Protein AF-A0A960VZT8-F1 (afdb_monomer_lite)

Radius of gyration: 19.21 Å; chains: 1; bounding box: 50×45×52 Å

Sequence (206 aa):
MSNLFISFEGVDGSGKTTLANMVTESLGYKYMSSVPELLNPLLPEMSKTKSPLVTFNFFSLCNQLRSIEIKKLISENGIVIDRYIFSTYSYHRLVLGEDVDASIRLIKNIKHKYLMDKIVTVANITVDLSRIKAIKLNEYRDLGKINLLTIEYDSRTEYSKNPFTGKVEKKLISDQIVKEFPDYETAKMYRDELEFCWKTYSENEH

Structure (mmCIF, N/CA/C/O backbone):
data_AF-A0A960VZT8-F1
#
_entry.id   AF-A0A960VZT8-F1
#
loop_
_atom_site.group_PDB
_atom_site.id
_atom_site.type_symbol
_atom_site.label_atom_id
_atom_site.label_alt_id
_atom_site.label_comp_id
_atom_site.label_asym_id
_atom_site.label_entity_id
_atom_site.label_seq_id
_atom_site.pdbx_PDB_ins_code
_atom_site.Cartn_x
_atom_site.Cartn_y
_atom_site.Cartn_z
_atom_site.occupancy
_atom_site.B_iso_or_equiv
_atom_site.auth_seq_id
_atom_site.auth_comp_id
_atom_site.auth_asym_id
_atom_site.auth_atom_id
_atom_site.pdbx_PDB_model_num
ATOM 1 N N . MET A 1 1 ? -3.686 13.579 18.147 1.00 52.06 1 MET A N 1
ATOM 2 C CA . MET A 1 1 ? -3.831 12.419 17.239 1.00 52.06 1 MET A CA 1
ATOM 3 C C . MET A 1 1 ? -2.447 12.052 16.736 1.00 52.06 1 MET A C 1
ATOM 5 O O . MET A 1 1 ? -1.645 12.959 16.570 1.00 52.06 1 MET A O 1
ATOM 9 N N . SER A 1 2 ? -2.142 10.766 16.554 1.00 78.25 2 SER A N 1
ATOM 10 C CA . SER A 1 2 ? -0.896 10.349 15.902 1.00 78.25 2 SER A CA 1
ATOM 11 C C . SER A 1 2 ? -1.004 10.608 14.402 1.00 78.25 2 SER A C 1
ATOM 13 O O . SER A 1 2 ? -1.982 10.182 13.787 1.00 78.25 2 SER A O 1
ATOM 15 N N . ASN A 1 3 ? -0.017 11.278 13.820 1.00 89.06 3 ASN A N 1
ATOM 16 C CA . ASN A 1 3 ? 0.084 11.434 12.374 1.00 89.06 3 ASN A CA 1
ATOM 17 C C . ASN A 1 3 ? 0.339 10.070 11.724 1.00 89.06 3 ASN A C 1
ATOM 19 O O . ASN A 1 3 ? 1.181 9.304 12.195 1.00 89.06 3 ASN A O 1
ATOM 23 N N . LEU A 1 4 ? -0.416 9.756 10.671 1.00 89.69 4 LEU A N 1
ATOM 24 C CA . LEU A 1 4 ? -0.322 8.481 9.966 1.00 89.69 4 LEU A CA 1
ATOM 25 C C . LEU A 1 4 ? 0.383 8.651 8.628 1.00 89.69 4 LEU A C 1
ATOM 27 O O . LEU A 1 4 ? 0.240 9.675 7.960 1.00 89.69 4 LEU A O 1
ATOM 31 N N . PHE A 1 5 ? 1.116 7.611 8.242 1.00 90.69 5 PHE A N 1
ATOM 32 C CA . PHE A 1 5 ? 1.640 7.458 6.898 1.00 90.69 5 PHE A CA 1
ATOM 33 C C . PHE A 1 5 ? 0.753 6.479 6.124 1.00 90.69 5 PHE A C 1
ATOM 35 O O . PHE A 1 5 ? 0.555 5.336 6.552 1.00 90.69 5 PHE A O 1
ATOM 42 N N . ILE A 1 6 ? 0.179 6.967 5.025 1.00 90.62 6 ILE A N 1
ATOM 43 C CA . ILE A 1 6 ? -0.809 6.262 4.210 1.00 90.62 6 ILE A CA 1
ATOM 44 C C . ILE A 1 6 ? -0.311 6.217 2.768 1.00 90.62 6 ILE A C 1
ATOM 46 O O . ILE A 1 6 ? 0.016 7.259 2.194 1.00 90.62 6 ILE A O 1
ATOM 50 N N . SER A 1 7 ? -0.331 5.033 2.161 1.00 90.38 7 SER A N 1
ATOM 51 C CA . SER A 1 7 ? -0.101 4.883 0.728 1.00 90.38 7 SER A CA 1
ATOM 52 C C . SER A 1 7 ? -1.324 4.295 0.030 1.00 90.38 7 SER A C 1
ATOM 54 O O . SER A 1 7 ? -2.059 3.455 0.561 1.00 90.38 7 SER A O 1
ATOM 56 N N . PHE A 1 8 ? -1.553 4.753 -1.197 1.00 88.69 8 PHE A N 1
ATOM 57 C CA . PHE A 1 8 ? -2.542 4.161 -2.090 1.00 88.69 8 PHE A CA 1
ATOM 58 C C . PHE A 1 8 ? -1.822 3.367 -3.176 1.00 88.69 8 PHE A C 1
ATOM 60 O O . PHE A 1 8 ? -1.149 3.936 -4.034 1.00 88.69 8 PHE A O 1
ATOM 67 N N . GLU A 1 9 ? -1.975 2.044 -3.130 1.00 83.44 9 GLU A N 1
ATOM 68 C CA . GLU A 1 9 ? -1.335 1.091 -4.038 1.00 83.44 9 GLU A CA 1
ATOM 69 C C . GLU A 1 9 ? -2.371 0.462 -4.997 1.00 83.44 9 GLU A C 1
ATOM 71 O O . GLU A 1 9 ? -3.586 0.621 -4.840 1.00 83.44 9 GLU A O 1
ATOM 76 N N . GLY A 1 10 ? -1.905 -0.188 -6.069 1.00 75.94 10 GLY A N 1
ATOM 77 C CA . GLY A 1 10 ? -2.764 -0.859 -7.063 1.00 75.94 10 GLY A CA 1
ATOM 78 C C . GLY A 1 10 ? -2.602 -0.355 -8.501 1.00 75.94 10 GLY A C 1
ATOM 79 O O . GLY A 1 10 ? -1.847 0.569 -8.771 1.00 75.94 10 GLY A O 1
ATOM 80 N N . VAL A 1 11 ? -3.284 -0.964 -9.469 1.00 72.50 11 VAL A N 1
ATOM 81 C CA . VAL A 1 11 ? -3.079 -0.724 -10.919 1.00 72.50 11 VAL A CA 1
ATOM 82 C C . VAL A 1 11 ? -3.480 0.680 -11.390 1.00 72.50 11 VAL A C 1
ATOM 84 O O . VAL A 1 11 ? -4.220 1.386 -10.709 1.00 72.50 11 VAL A O 1
ATOM 87 N N . ASP A 1 12 ? -2.967 1.131 -12.535 1.00 78.25 12 ASP A N 1
ATOM 88 C CA . ASP A 1 12 ? -3.385 2.412 -13.127 1.00 78.25 12 ASP A CA 1
ATOM 89 C C . ASP A 1 12 ? -4.888 2.431 -13.439 1.00 78.25 12 ASP A C 1
ATOM 91 O O . ASP A 1 12 ? -5.504 1.396 -13.678 1.00 78.25 12 ASP A O 1
ATOM 95 N N . GLY A 1 13 ? -5.502 3.616 -13.374 1.00 76.69 13 GLY A N 1
ATOM 96 C CA . GLY A 1 13 ? -6.941 3.779 -13.612 1.00 76.69 13 GLY A CA 1
ATOM 97 C C . GLY A 1 13 ? -7.863 3.318 -12.473 1.00 76.69 13 GLY A C 1
ATOM 98 O O . GLY A 1 13 ? -9.072 3.478 -12.584 1.00 76.69 13 GLY A O 1
ATOM 99 N N . SER A 1 14 ? -7.337 2.815 -11.349 1.00 76.56 14 SER A N 1
ATOM 100 C CA . SER A 1 14 ? -8.160 2.341 -10.221 1.00 76.56 14 SER A CA 1
ATOM 101 C C . SER A 1 14 ? -8.696 3.437 -9.278 1.00 76.56 14 SER A C 1
ATOM 103 O O . SER A 1 14 ? -9.274 3.123 -8.243 1.00 76.56 14 SER A O 1
ATOM 105 N N . GLY A 1 15 ? -8.501 4.723 -9.598 1.00 80.88 15 GLY A N 1
ATOM 106 C CA . GLY A 1 15 ? -9.011 5.849 -8.795 1.00 80.88 15 GLY A CA 1
ATOM 107 C C . GLY A 1 15 ? -8.169 6.241 -7.569 1.00 80.88 15 GLY A C 1
ATOM 108 O O . GLY A 1 15 ? -8.611 7.059 -6.766 1.00 80.88 15 GLY A O 1
ATOM 109 N N . LYS A 1 16 ? -6.949 5.703 -7.422 1.00 86.19 16 LYS A N 1
ATOM 110 C CA . LYS A 1 16 ? -6.039 5.977 -6.284 1.00 86.19 16 LYS A CA 1
ATOM 111 C C . LYS A 1 16 ? -5.776 7.458 -6.062 1.00 86.19 16 LYS A C 1
ATOM 113 O O . LYS A 1 16 ? -5.943 7.927 -4.947 1.00 86.19 16 LYS A O 1
ATOM 118 N N . THR A 1 17 ? -5.435 8.193 -7.118 1.00 88.06 17 THR A N 1
ATOM 119 C CA . THR A 1 17 ? -5.151 9.630 -7.031 1.00 88.06 17 THR A CA 1
ATOM 120 C C . THR A 1 17 ? -6.352 10.403 -6.489 1.00 88.06 17 THR A C 1
ATOM 122 O O . THR A 1 17 ? -6.202 11.287 -5.651 1.00 88.06 17 THR A O 1
ATOM 125 N N . THR A 1 18 ? -7.567 10.029 -6.904 1.00 89.25 18 THR A N 1
ATOM 126 C CA . THR A 1 18 ? -8.807 10.620 -6.387 1.00 89.25 18 THR A CA 1
ATOM 127 C C . THR A 1 18 ? -8.962 10.349 -4.892 1.00 89.25 18 THR A C 1
ATOM 129 O O . THR A 1 18 ? -9.172 11.287 -4.128 1.00 89.25 18 THR A O 1
ATOM 132 N N . LEU A 1 19 ? -8.800 9.096 -4.458 1.00 87.88 19 LEU A N 1
ATOM 133 C CA . LEU A 1 19 ? -8.880 8.734 -3.038 1.00 87.88 19 LEU A CA 1
ATOM 134 C C . LEU A 1 19 ? -7.789 9.412 -2.201 1.00 87.88 19 LEU A C 1
ATOM 136 O O . LEU A 1 19 ? -8.078 9.919 -1.119 1.00 87.88 19 LEU A O 1
ATOM 140 N N . ALA A 1 20 ? -6.559 9.472 -2.709 1.00 90.12 20 ALA A N 1
ATOM 141 C CA . ALA A 1 20 ? -5.437 10.120 -2.046 1.00 90.12 20 ALA A CA 1
ATOM 142 C C . ALA A 1 20 ? -5.710 11.608 -1.803 1.00 90.12 20 ALA A C 1
ATOM 144 O O . ALA A 1 20 ? -5.507 12.091 -0.689 1.00 90.12 20 ALA A O 1
ATOM 145 N N . ASN A 1 21 ? -6.241 12.317 -2.803 1.00 92.06 21 ASN A N 1
ATOM 146 C CA . ASN A 1 21 ? -6.628 13.721 -2.660 1.00 92.06 21 ASN A CA 1
ATOM 147 C C . ASN A 1 21 ? -7.761 13.895 -1.642 1.00 92.06 21 ASN A C 1
ATOM 149 O O . ASN A 1 21 ? -7.638 14.709 -0.730 1.00 92.06 21 ASN A O 1
ATOM 153 N N . MET A 1 22 ? -8.813 13.074 -1.722 1.00 91.94 22 MET A N 1
ATOM 154 C CA . MET A 1 22 ? -9.936 13.134 -0.778 1.00 91.94 22 MET A CA 1
ATOM 155 C C . MET A 1 22 ? -9.493 12.901 0.673 1.00 91.94 22 MET A C 1
ATOM 157 O O . MET A 1 22 ? -9.938 13.603 1.579 1.00 91.94 22 MET A O 1
ATOM 161 N N . VAL A 1 23 ? -8.606 11.929 0.909 1.00 90.94 23 VAL A N 1
ATOM 162 C CA . VAL A 1 23 ? -8.074 11.648 2.251 1.00 90.94 23 VAL A CA 1
ATOM 163 C C . VAL A 1 23 ? -7.164 12.772 2.734 1.00 90.94 23 VAL A C 1
ATOM 165 O O . VAL A 1 23 ? -7.249 13.163 3.897 1.00 90.94 23 VAL A O 1
ATOM 168 N N . THR A 1 24 ? -6.340 13.329 1.846 1.00 94.38 24 THR A N 1
ATOM 169 C CA . THR A 1 24 ? -5.483 14.483 2.147 1.00 94.38 24 THR A CA 1
ATOM 170 C C . THR A 1 24 ? -6.323 15.671 2.619 1.00 94.38 24 THR A C 1
ATOM 172 O O . THR A 1 24 ? -6.066 16.215 3.691 1.00 94.38 24 THR A O 1
ATOM 175 N N . GLU A 1 25 ? -7.368 16.025 1.868 1.00 94.44 25 GLU A N 1
ATOM 176 C CA . GLU A 1 25 ? -8.278 17.129 2.194 1.00 94.44 25 GLU A CA 1
ATOM 177 C C . GLU A 1 25 ? -9.067 16.862 3.480 1.00 94.44 25 GLU A C 1
ATOM 179 O O . GLU A 1 25 ? -9.120 17.715 4.365 1.00 94.44 25 GLU A O 1
ATOM 184 N N . SER A 1 26 ? -9.640 15.663 3.618 1.00 93.94 26 SER A N 1
ATOM 185 C CA . SER A 1 26 ? -10.476 15.311 4.769 1.00 93.94 26 SER A CA 1
ATOM 186 C C . SER A 1 26 ? -9.703 15.255 6.086 1.00 93.94 26 SER A C 1
ATOM 188 O O . SER A 1 26 ? -10.299 15.497 7.136 1.00 93.94 26 SER A O 1
ATOM 190 N N . LEU A 1 27 ? -8.422 14.876 6.057 1.00 93.12 27 LEU A N 1
ATOM 191 C CA . LEU A 1 27 ? -7.591 14.732 7.257 1.00 93.12 27 LEU A CA 1
ATOM 192 C C . LEU A 1 27 ? -6.641 15.918 7.481 1.00 93.12 27 LEU A C 1
ATOM 194 O O . LEU A 1 27 ? -5.967 15.959 8.509 1.00 93.12 27 LEU A O 1
ATOM 198 N N . GLY A 1 28 ? -6.567 16.870 6.544 1.00 94.38 28 GLY A N 1
ATOM 199 C CA . GLY A 1 28 ? -5.586 17.963 6.576 1.00 94.38 28 GLY A CA 1
ATOM 200 C C . GLY A 1 28 ? -4.136 17.483 6.426 1.00 94.38 28 GLY A C 1
ATOM 201 O O . GLY A 1 28 ? -3.205 18.146 6.891 1.00 94.38 28 GLY A O 1
ATOM 202 N N . TYR A 1 29 ? -3.947 16.310 5.821 1.00 95.94 29 TYR A N 1
ATOM 203 C CA . TYR A 1 29 ? -2.639 15.684 5.637 1.00 95.94 29 TYR A CA 1
ATOM 204 C C . TYR A 1 29 ? -1.882 16.315 4.468 1.00 95.94 29 TYR A C 1
ATOM 206 O O . TYR A 1 29 ? -2.435 17.082 3.682 1.00 95.94 29 TYR A O 1
ATOM 214 N N . LYS A 1 30 ? -0.587 16.013 4.351 1.00 95.06 30 LYS A N 1
ATOM 215 C CA . LYS A 1 30 ? 0.233 16.447 3.218 1.00 95.06 30 LYS A CA 1
ATOM 216 C C . LYS A 1 30 ? 0.275 15.355 2.153 1.00 95.06 30 LYS A C 1
ATOM 218 O O . LYS A 1 30 ? 0.726 14.242 2.419 1.00 95.06 30 LYS A O 1
ATOM 223 N N . TYR A 1 31 ? -0.127 15.706 0.935 1.00 94.81 31 TYR A N 1
ATOM 224 C CA . TYR A 1 31 ? 0.070 14.859 -0.237 1.00 94.81 31 TYR A CA 1
ATOM 225 C C . TYR A 1 31 ? 1.521 14.934 -0.729 1.00 94.81 31 TYR A C 1
ATOM 227 O O . TYR A 1 31 ? 2.119 16.014 -0.787 1.00 94.81 31 TYR A O 1
ATOM 235 N N . MET A 1 32 ? 2.085 13.793 -1.114 1.00 92.81 32 MET A N 1
ATOM 236 C CA . MET A 1 32 ? 3.416 13.681 -1.704 1.00 92.81 32 MET A CA 1
ATOM 237 C C . MET A 1 32 ? 3.372 12.835 -2.982 1.00 92.81 32 MET A C 1
ATOM 239 O O . MET A 1 32 ? 2.635 11.860 -3.079 1.00 92.81 32 MET A O 1
ATOM 243 N N . SER A 1 33 ? 4.191 13.203 -3.971 1.00 91.94 33 SER A N 1
ATOM 244 C CA . SER A 1 33 ? 4.420 12.379 -5.168 1.00 91.94 33 SER A CA 1
ATOM 245 C C . SER A 1 33 ? 5.380 11.231 -4.852 1.00 91.94 33 SER A C 1
ATOM 247 O O . SER A 1 33 ? 6.331 11.421 -4.096 1.00 91.94 33 SER A O 1
ATOM 249 N N . SER A 1 34 ? 5.213 10.072 -5.484 1.00 90.31 34 SER A N 1
ATOM 250 C CA . SER A 1 34 ? 6.162 8.951 -5.387 1.00 90.31 34 SER A CA 1
ATOM 251 C C . SER A 1 34 ? 7.561 9.296 -5.911 1.00 90.31 34 SER A C 1
ATOM 253 O O . SER A 1 34 ? 8.562 8.826 -5.371 1.00 90.31 34 SER A O 1
ATOM 255 N N . VAL A 1 35 ? 7.654 10.189 -6.902 1.00 93.38 35 VAL A N 1
ATOM 256 C CA . VAL A 1 35 ? 8.923 10.671 -7.465 1.00 93.38 35 VAL A CA 1
ATOM 257 C C . VAL A 1 35 ? 9.314 11.992 -6.786 1.00 93.38 35 VAL A C 1
ATOM 259 O O . VAL A 1 35 ? 8.526 12.945 -6.804 1.00 93.38 35 VAL A O 1
ATOM 262 N N . PRO A 1 36 ? 10.495 12.084 -6.140 1.00 93.00 36 PRO A N 1
ATOM 263 C CA . PRO A 1 36 ? 11.049 13.345 -5.650 1.00 93.00 36 PRO A CA 1
ATOM 264 C C . PRO A 1 36 ? 11.191 14.376 -6.767 1.00 93.00 36 PRO A C 1
ATOM 266 O O . PRO A 1 36 ? 11.595 14.036 -7.875 1.00 93.00 36 PRO A O 1
ATOM 269 N N . GLU A 1 37 ? 10.935 15.648 -6.462 1.00 92.44 37 GLU A N 1
ATOM 270 C CA . GLU A 1 37 ? 10.963 16.724 -7.463 1.00 92.44 37 GLU A CA 1
ATOM 271 C C . GLU A 1 37 ? 12.308 16.810 -8.199 1.00 92.44 37 GLU A C 1
ATOM 273 O O . GLU A 1 37 ? 12.342 16.932 -9.422 1.00 92.44 37 GLU A O 1
ATOM 278 N N . LEU A 1 38 ? 13.410 16.606 -7.468 1.00 92.44 38 LEU A N 1
ATOM 279 C CA . LEU A 1 38 ? 14.773 16.542 -8.006 1.00 92.44 38 LEU A CA 1
ATOM 280 C C . LEU A 1 38 ? 14.955 15.471 -9.099 1.00 92.44 38 LEU A C 1
ATOM 282 O O . LEU A 1 38 ? 15.819 15.612 -9.960 1.00 92.44 38 LEU A O 1
ATOM 286 N N . LEU A 1 39 ? 14.166 14.394 -9.062 1.00 94.69 39 LEU A N 1
ATOM 287 C CA . LEU A 1 39 ? 14.275 13.261 -9.983 1.00 94.69 39 LEU A CA 1
ATOM 288 C C . LEU A 1 39 ? 13.248 13.301 -11.122 1.00 94.69 39 LEU A C 1
ATOM 290 O O . LEU A 1 39 ? 13.369 12.511 -12.059 1.00 94.69 39 LEU A O 1
ATOM 294 N N . ASN A 1 40 ? 12.283 14.229 -11.101 1.00 93.06 40 ASN A N 1
ATOM 295 C CA . ASN A 1 40 ? 11.289 14.379 -12.170 1.00 93.06 40 ASN A CA 1
ATOM 296 C C . ASN A 1 40 ? 11.908 14.506 -13.576 1.00 93.06 40 ASN A C 1
ATOM 298 O O . ASN A 1 40 ? 11.407 13.845 -14.487 1.00 93.06 40 ASN A O 1
ATOM 302 N N . PRO A 1 41 ? 13.008 15.262 -13.788 1.00 94.88 41 PRO A N 1
ATOM 303 C CA . PRO A 1 41 ? 13.627 15.363 -15.112 1.00 94.88 41 PRO A CA 1
ATOM 304 C C . PRO A 1 41 ? 14.170 14.034 -15.659 1.00 94.88 41 PRO A C 1
ATOM 306 O O . PRO A 1 41 ? 14.322 13.893 -16.868 1.00 94.88 41 PRO A O 1
ATOM 309 N N . LEU A 1 42 ? 14.458 13.054 -14.794 1.00 94.00 42 LEU A N 1
ATOM 310 C CA . LEU A 1 42 ? 14.997 11.750 -15.195 1.00 94.00 42 LEU A CA 1
ATOM 311 C C . LEU A 1 42 ? 13.904 10.744 -15.571 1.00 94.00 42 LEU A C 1
ATOM 313 O O . LEU A 1 42 ? 14.182 9.790 -16.296 1.00 94.00 42 LEU A O 1
ATOM 317 N N . LEU A 1 43 ? 12.665 10.947 -15.115 1.00 90.12 43 LEU A N 1
ATOM 318 C CA . LEU A 1 43 ? 11.557 10.015 -15.337 1.00 90.12 43 LEU A CA 1
ATOM 319 C C . LEU A 1 43 ? 11.313 9.690 -16.833 1.00 90.12 43 LEU A C 1
ATOM 321 O O . LEU A 1 43 ? 11.150 8.505 -17.157 1.00 90.12 43 LEU A O 1
ATOM 325 N N . PRO A 1 44 ? 11.347 10.663 -17.772 1.00 91.19 44 PRO A N 1
ATOM 326 C CA . PRO A 1 44 ? 11.211 10.369 -19.199 1.00 91.19 44 PRO A CA 1
ATOM 327 C C . PRO A 1 44 ? 12.363 9.516 -19.742 1.00 91.19 44 PRO A C 1
ATOM 329 O O . PRO A 1 44 ? 12.134 8.615 -20.546 1.00 91.19 44 PRO A O 1
ATOM 332 N N . GLU A 1 45 ? 13.593 9.757 -19.283 1.00 92.25 45 GLU A N 1
ATOM 333 C CA . GLU A 1 45 ? 14.772 9.004 -19.723 1.00 92.25 45 GLU A CA 1
ATOM 334 C C . GLU A 1 45 ? 14.727 7.558 -19.232 1.00 92.25 45 GLU A C 1
ATOM 336 O O . GLU A 1 45 ? 14.972 6.633 -20.006 1.00 92.25 45 GLU A O 1
ATOM 341 N N . MET A 1 46 ? 14.314 7.341 -17.979 1.00 89.38 46 MET A N 1
ATOM 342 C CA . MET A 1 46 ? 14.126 5.991 -17.439 1.00 89.38 46 MET A CA 1
ATOM 343 C C . MET A 1 46 ? 13.068 5.218 -18.231 1.00 89.38 46 MET A C 1
ATOM 345 O O . MET A 1 46 ? 13.274 4.049 -18.558 1.00 89.38 46 MET A O 1
ATOM 349 N N . SER A 1 47 ? 11.978 5.889 -18.614 1.00 81.88 47 SER A N 1
ATOM 350 C CA . SER A 1 47 ? 10.893 5.295 -19.408 1.00 81.88 47 SER A CA 1
ATOM 351 C C . SER A 1 47 ? 11.346 4.883 -20.816 1.00 81.88 47 SER A C 1
ATOM 353 O O . SER A 1 47 ? 10.914 3.850 -21.329 1.00 81.88 47 SER A O 1
ATOM 355 N N . LYS A 1 48 ? 12.261 5.640 -21.440 1.00 91.06 48 LYS A N 1
ATOM 356 C CA . LYS A 1 48 ? 12.818 5.318 -22.769 1.00 91.06 48 LYS A CA 1
ATOM 357 C C . LYS A 1 48 ? 13.670 4.053 -22.776 1.00 91.06 48 LYS A C 1
ATOM 359 O O . LYS A 1 48 ? 13.745 3.395 -23.811 1.00 91.06 48 LYS A O 1
ATOM 364 N N . THR A 1 49 ? 14.298 3.701 -21.652 1.00 85.94 49 THR A N 1
ATOM 365 C CA . THR A 1 49 ? 15.189 2.531 -21.589 1.00 85.94 49 THR A CA 1
ATOM 366 C C . THR A 1 49 ? 14.467 1.213 -21.855 1.00 85.94 49 THR A C 1
ATOM 368 O O . THR A 1 49 ? 15.109 0.255 -22.281 1.00 85.94 49 THR A O 1
ATOM 371 N N . LYS A 1 50 ? 13.151 1.149 -21.582 1.00 82.19 50 LYS A N 1
ATOM 372 C CA . LYS A 1 50 ? 12.328 -0.075 -21.610 1.00 82.19 50 LYS A CA 1
ATOM 373 C C . LYS A 1 50 ? 12.931 -1.244 -20.815 1.00 82.19 50 LYS A C 1
ATOM 375 O O . LYS A 1 50 ? 12.539 -2.388 -21.018 1.00 82.19 50 LYS A O 1
ATOM 380 N N . SER A 1 51 ? 13.884 -0.964 -19.924 1.00 82.00 51 SER A N 1
ATOM 381 C CA . SER A 1 51 ? 14.582 -1.965 -19.131 1.00 82.00 51 SER A CA 1
ATOM 382 C C . SER A 1 51 ? 13.907 -2.078 -17.768 1.00 82.00 51 SER A C 1
ATOM 384 O O . SER A 1 51 ? 13.972 -1.128 -16.981 1.00 82.00 51 SER A O 1
ATOM 386 N N . PRO A 1 52 ? 13.304 -3.233 -17.441 1.00 78.62 52 PRO A N 1
ATOM 387 C CA . PRO A 1 52 ? 12.623 -3.418 -16.163 1.00 78.62 52 PRO A CA 1
ATOM 388 C C . PRO A 1 52 ? 13.545 -3.200 -14.961 1.00 78.62 52 PRO A C 1
ATOM 390 O O . PRO A 1 52 ? 13.136 -2.627 -13.954 1.00 78.62 52 PRO A O 1
ATOM 393 N N . LEU A 1 53 ? 14.816 -3.595 -15.089 1.00 77.75 53 LEU A N 1
ATOM 394 C CA . LEU A 1 53 ? 15.824 -3.419 -14.047 1.00 77.75 53 LEU A CA 1
ATOM 395 C C . LEU A 1 53 ? 16.171 -1.939 -13.824 1.00 77.75 53 LEU A C 1
ATOM 397 O O . LEU A 1 53 ? 16.346 -1.510 -12.684 1.00 77.75 53 LEU A O 1
ATOM 401 N N . VAL A 1 54 ? 16.253 -1.143 -14.895 1.00 83.06 54 VAL A N 1
ATOM 402 C CA . VAL A 1 54 ? 16.503 0.305 -14.784 1.00 83.06 54 VAL A CA 1
ATOM 403 C C . VAL A 1 54 ? 15.324 0.990 -14.100 1.00 83.06 54 VAL A C 1
ATOM 405 O O . VAL A 1 54 ? 15.520 1.729 -13.136 1.00 83.06 54 VAL A O 1
ATOM 408 N N . THR A 1 55 ? 14.101 0.693 -14.543 1.00 83.44 55 THR A N 1
ATOM 409 C CA . THR A 1 55 ? 12.871 1.222 -13.942 1.00 83.44 55 THR A CA 1
ATOM 410 C C . THR A 1 55 ? 12.766 0.852 -12.461 1.00 83.44 55 THR A C 1
ATOM 412 O O . THR A 1 55 ? 12.482 1.714 -11.629 1.00 83.44 55 THR A O 1
ATOM 415 N N . PHE A 1 56 ? 13.073 -0.398 -12.106 1.00 81.38 56 PHE A N 1
ATOM 416 C CA . PHE A 1 56 ? 13.089 -0.855 -10.719 1.00 81.38 56 PHE A CA 1
ATOM 417 C C . PHE A 1 56 ? 14.092 -0.091 -9.849 1.00 81.38 56 PHE A C 1
ATOM 419 O O . PHE A 1 56 ? 13.737 0.382 -8.767 1.00 81.38 56 PHE A O 1
ATOM 426 N N . ASN A 1 57 ? 15.336 0.047 -10.312 1.00 82.75 57 ASN A N 1
ATOM 427 C CA . ASN A 1 57 ? 16.372 0.752 -9.560 1.00 82.75 57 ASN A CA 1
ATOM 428 C C . ASN A 1 57 ? 16.019 2.233 -9.366 1.00 82.75 57 ASN A C 1
ATOM 430 O O . ASN A 1 57 ? 16.221 2.779 -8.280 1.00 82.75 57 ASN A O 1
ATOM 434 N N . PHE A 1 58 ? 15.435 2.867 -10.385 1.00 88.62 58 PHE A N 1
ATOM 435 C CA . PHE A 1 58 ? 14.984 4.252 -10.303 1.00 88.62 58 PHE A CA 1
ATOM 436 C C . PHE A 1 58 ? 13.884 4.448 -9.252 1.00 88.62 58 PHE A C 1
ATOM 438 O O . PHE A 1 58 ? 14.018 5.301 -8.371 1.00 88.62 58 PHE A O 1
ATOM 445 N N . PHE A 1 59 ? 12.818 3.644 -9.292 1.00 88.88 59 PHE A N 1
ATOM 446 C CA . PHE A 1 59 ? 11.738 3.760 -8.307 1.00 88.88 59 PHE A CA 1
ATOM 447 C C . PHE A 1 59 ? 12.183 3.345 -6.901 1.00 88.88 59 PHE A C 1
ATOM 449 O O . PHE A 1 59 ? 11.778 3.967 -5.921 1.00 88.88 59 PHE A O 1
ATOM 456 N N . SER A 1 60 ? 13.103 2.384 -6.785 1.00 84.38 60 SER A N 1
ATOM 457 C CA . SER A 1 60 ? 13.731 2.042 -5.505 1.00 84.38 60 SER A CA 1
ATOM 458 C C . SER A 1 60 ? 14.473 3.236 -4.899 1.00 84.38 60 SER A C 1
ATOM 460 O O . SER A 1 60 ? 14.308 3.525 -3.715 1.00 84.38 60 SER A O 1
ATOM 462 N N . LEU A 1 61 ? 15.247 3.978 -5.698 1.00 87.44 61 LEU A N 1
ATOM 463 C CA . LEU A 1 61 ? 15.899 5.208 -5.241 1.00 87.44 61 LEU A CA 1
ATOM 464 C C . LEU A 1 61 ? 14.873 6.266 -4.809 1.00 87.44 61 LEU A C 1
ATOM 466 O O . LEU A 1 61 ? 15.027 6.864 -3.742 1.00 87.44 61 LEU A O 1
ATOM 470 N N . CYS A 1 62 ? 13.815 6.469 -5.600 1.00 92.06 62 CYS A N 1
ATOM 471 C CA . CYS A 1 62 ? 12.738 7.407 -5.272 1.00 92.06 62 CYS A CA 1
ATOM 472 C C . CYS A 1 62 ? 12.122 7.092 -3.904 1.00 92.06 62 CYS A C 1
ATOM 474 O O . CYS A 1 62 ? 12.051 7.972 -3.045 1.00 92.06 62 CYS A O 1
ATOM 476 N N . ASN A 1 63 ? 11.779 5.825 -3.662 1.00 90.06 63 ASN A N 1
ATOM 477 C CA . ASN A 1 63 ? 11.213 5.383 -2.391 1.00 90.06 63 ASN A CA 1
ATOM 478 C C . ASN A 1 63 ? 12.181 5.604 -1.216 1.00 90.06 63 ASN A C 1
ATOM 480 O O . ASN A 1 63 ? 11.737 5.941 -0.121 1.00 90.06 63 ASN A O 1
ATOM 484 N N . GLN A 1 64 ? 13.500 5.447 -1.408 1.00 87.12 64 GLN A N 1
ATOM 485 C CA . GLN A 1 64 ? 14.474 5.667 -0.325 1.00 87.12 64 GLN A CA 1
ATOM 486 C C . GLN A 1 64 ? 14.527 7.136 0.074 1.00 87.12 64 GLN A C 1
ATOM 488 O O . GLN A 1 64 ? 14.508 7.463 1.261 1.00 87.12 64 GLN A O 1
ATOM 493 N N . LEU A 1 65 ? 14.566 8.025 -0.918 1.00 91.06 65 LEU A N 1
ATOM 494 C CA . LEU A 1 65 ? 14.557 9.464 -0.682 1.00 91.06 65 LEU A CA 1
ATOM 495 C C . LEU A 1 65 ? 13.242 9.901 -0.031 1.00 91.06 65 LEU A C 1
ATOM 497 O O . LEU A 1 65 ? 13.272 10.640 0.954 1.00 91.06 65 LEU A O 1
ATOM 501 N N . ARG A 1 66 ? 12.104 9.382 -0.512 1.00 92.81 66 ARG A N 1
ATOM 502 C CA . ARG A 1 66 ? 10.792 9.646 0.089 1.00 92.81 66 ARG A CA 1
ATOM 503 C C . ARG A 1 66 ? 10.705 9.138 1.517 1.00 92.81 66 ARG A C 1
ATOM 505 O O . ARG A 1 66 ? 10.295 9.900 2.377 1.00 92.81 66 ARG A O 1
ATOM 512 N N . SER A 1 67 ? 11.181 7.933 1.814 1.00 90.62 67 SER A N 1
ATOM 513 C CA . SER A 1 67 ? 11.249 7.428 3.189 1.00 90.62 67 SER A CA 1
ATOM 514 C C . SER A 1 67 ? 11.975 8.392 4.133 1.00 90.62 67 SER A C 1
ATOM 516 O O . SER A 1 67 ? 11.476 8.707 5.213 1.00 90.62 67 SER A O 1
ATOM 518 N N . ILE A 1 68 ? 13.153 8.877 3.725 1.00 89.44 68 ILE A N 1
ATOM 519 C CA . ILE A 1 68 ? 13.954 9.809 4.529 1.00 89.44 68 ILE A CA 1
ATOM 520 C C . ILE A 1 68 ? 13.190 11.117 4.755 1.00 89.44 68 ILE A C 1
ATOM 522 O O . ILE A 1 68 ? 13.219 11.664 5.855 1.00 89.44 68 ILE A O 1
ATOM 526 N N . GLU A 1 69 ? 12.516 11.623 3.726 1.00 92.38 69 GLU A N 1
ATOM 527 C CA . GLU A 1 69 ? 11.707 12.838 3.807 1.00 92.38 69 GLU A CA 1
ATOM 528 C C . G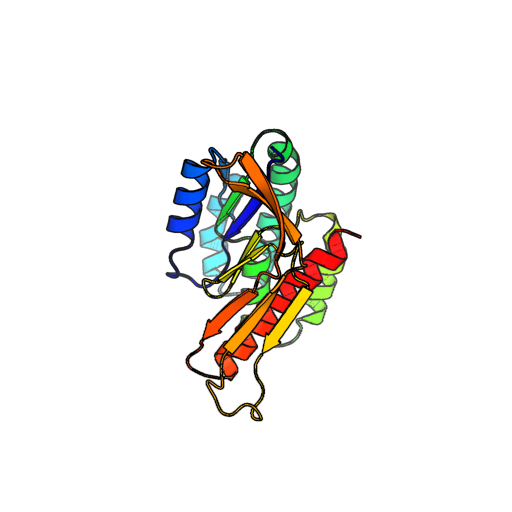LU A 1 69 ? 10.487 12.652 4.720 1.00 92.38 69 GLU A C 1
ATOM 530 O O . GLU A 1 69 ? 10.263 13.452 5.626 1.00 92.38 69 GLU A O 1
ATOM 535 N N . ILE A 1 70 ? 9.750 11.555 4.552 1.00 92.19 70 ILE A N 1
ATOM 536 C CA . ILE A 1 70 ? 8.551 11.235 5.330 1.00 92.19 70 ILE A CA 1
ATOM 537 C C . ILE A 1 70 ? 8.906 11.065 6.806 1.00 92.19 70 ILE A C 1
ATOM 539 O O . ILE A 1 70 ? 8.239 11.650 7.651 1.00 92.19 70 ILE A O 1
ATOM 543 N N . LYS A 1 71 ? 9.994 10.356 7.138 1.00 90.62 71 LYS A N 1
ATOM 544 C CA . LYS A 1 71 ? 10.459 10.198 8.530 1.00 90.62 71 LYS A CA 1
ATOM 545 C C . LYS A 1 71 ? 10.695 11.537 9.238 1.00 90.62 71 LYS A C 1
ATOM 547 O O . LYS A 1 71 ? 10.520 11.607 10.449 1.00 90.62 71 LYS A O 1
ATOM 552 N N . LYS A 1 72 ? 11.083 12.584 8.504 1.00 91.25 72 LYS A N 1
ATOM 553 C CA . LYS A 1 72 ? 11.275 13.935 9.057 1.00 91.25 72 LYS A CA 1
ATOM 554 C C . LYS A 1 72 ? 9.961 14.696 9.210 1.00 91.25 72 LYS A C 1
ATOM 556 O O . LYS A 1 72 ? 9.809 15.441 10.166 1.00 91.25 72 LYS A O 1
ATOM 561 N N . LEU A 1 73 ? 9.038 14.527 8.266 1.00 92.62 73 LEU A N 1
ATOM 562 C CA . LEU A 1 73 ? 7.798 15.305 8.203 1.00 92.62 73 LEU A CA 1
ATOM 563 C C . LEU A 1 73 ? 6.651 14.695 9.016 1.00 92.62 73 LEU A C 1
ATOM 565 O O . LEU A 1 73 ? 5.755 15.418 9.444 1.00 92.62 73 LEU A O 1
ATOM 569 N N . ILE A 1 74 ? 6.665 13.379 9.238 1.00 92.19 74 ILE A N 1
ATOM 570 C CA . ILE A 1 74 ? 5.529 12.659 9.822 1.00 92.19 74 ILE A CA 1
ATOM 571 C C . ILE A 1 74 ? 5.232 13.091 11.261 1.00 92.19 74 ILE A C 1
ATOM 573 O O . ILE A 1 74 ? 4.087 13.046 11.696 1.00 92.19 74 ILE A O 1
ATOM 577 N N . SER A 1 75 ? 6.226 13.575 12.011 1.00 90.81 75 SER A N 1
ATOM 578 C CA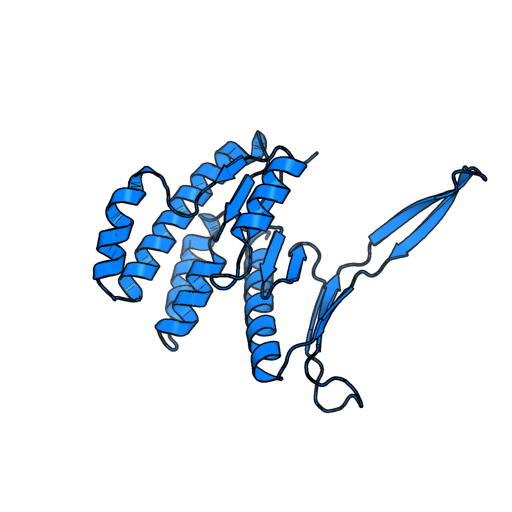 . SER A 1 75 ? 6.002 14.141 13.348 1.00 90.81 75 SER A CA 1
ATOM 579 C C . SER A 1 75 ? 5.187 15.435 13.329 1.00 90.81 75 SER A C 1
ATOM 581 O O . SER A 1 75 ? 4.574 15.775 14.336 1.00 90.81 75 SER A O 1
ATOM 583 N N . GLU A 1 76 ? 5.160 16.143 12.199 1.00 93.44 76 GLU A N 1
ATOM 584 C CA . GLU A 1 76 ? 4.500 17.442 12.043 1.00 93.44 76 GLU A CA 1
ATOM 585 C C . GLU A 1 76 ? 3.133 17.304 11.371 1.00 93.44 76 GLU A C 1
ATOM 587 O O . GLU A 1 76 ? 2.155 17.877 11.847 1.00 93.44 76 GLU A O 1
ATOM 592 N N . ASN A 1 77 ? 3.035 16.502 10.306 1.00 93.38 77 ASN A N 1
ATOM 593 C CA . ASN A 1 77 ? 1.778 16.253 9.605 1.00 93.38 77 ASN A CA 1
ATOM 594 C C . ASN A 1 77 ? 1.687 14.801 9.112 1.00 93.38 77 ASN A C 1
ATOM 596 O O . ASN A 1 77 ? 2.692 14.204 8.731 1.00 93.38 77 ASN A O 1
ATOM 600 N N . GLY A 1 78 ? 0.476 14.241 9.092 1.00 94.12 78 GLY A N 1
ATOM 601 C CA . GLY A 1 78 ? 0.208 12.985 8.402 1.00 94.12 78 GLY A CA 1
ATOM 602 C C . GLY A 1 78 ? 0.530 13.103 6.915 1.00 94.12 78 GLY A C 1
ATOM 603 O O . GLY A 1 78 ? 0.391 14.172 6.315 1.00 94.12 78 GLY A O 1
ATOM 604 N N . ILE A 1 79 ? 0.988 12.004 6.324 1.00 95.44 79 ILE A N 1
ATOM 605 C CA . ILE A 1 79 ? 1.455 11.971 4.939 1.00 95.44 79 ILE A CA 1
ATOM 606 C C . ILE A 1 79 ? 0.624 10.976 4.139 1.00 95.44 79 ILE A C 1
ATOM 608 O O . ILE A 1 79 ? 0.421 9.838 4.566 1.00 95.44 79 ILE A O 1
ATOM 612 N N . VAL A 1 80 ? 0.200 11.406 2.952 1.00 94.56 80 VAL A N 1
ATOM 613 C CA . VAL A 1 80 ? -0.442 10.566 1.940 1.00 94.56 80 VAL A CA 1
ATOM 614 C C . VAL A 1 80 ? 0.438 10.527 0.695 1.00 94.56 80 VAL A C 1
ATOM 616 O O . VAL A 1 80 ? 0.870 11.573 0.211 1.00 94.56 80 VAL A O 1
ATOM 619 N N . ILE A 1 81 ? 0.690 9.334 0.156 1.00 92.62 81 ILE A N 1
ATOM 620 C CA . ILE A 1 81 ? 1.457 9.144 -1.083 1.00 92.62 81 ILE A CA 1
ATOM 621 C C . ILE A 1 81 ? 0.687 8.261 -2.078 1.00 92.62 81 ILE A C 1
ATOM 623 O O . ILE A 1 81 ? 0.094 7.248 -1.700 1.00 92.62 81 ILE A O 1
ATOM 627 N N . ASP A 1 82 ? 0.671 8.651 -3.356 1.00 88.50 82 ASP A N 1
ATOM 628 C CA . ASP A 1 82 ? 0.125 7.828 -4.448 1.00 88.50 82 ASP A CA 1
ATOM 629 C C . ASP A 1 82 ? 1.250 6.968 -5.033 1.00 88.50 82 ASP A C 1
ATOM 631 O O . ASP A 1 82 ? 2.146 7.484 -5.713 1.00 88.50 82 ASP A O 1
ATOM 635 N N . ARG A 1 83 ? 1.179 5.660 -4.750 1.00 86.69 83 ARG A N 1
ATOM 636 C CA . ARG A 1 83 ? 2.207 4.634 -4.986 1.00 86.69 83 ARG A CA 1
ATOM 637 C C . ARG A 1 83 ? 3.474 4.802 -4.159 1.00 86.69 83 ARG A C 1
ATOM 639 O O . ARG A 1 83 ? 4.040 5.886 -4.045 1.00 86.69 83 ARG A O 1
ATOM 646 N N . TYR A 1 84 ? 3.981 3.693 -3.646 1.00 90.00 84 TYR A N 1
ATOM 647 C CA . TYR A 1 84 ? 5.231 3.687 -2.908 1.00 90.00 84 TYR A CA 1
ATOM 648 C C . TYR A 1 84 ? 5.963 2.360 -3.127 1.00 90.00 84 TYR A C 1
ATOM 650 O O . TYR A 1 84 ? 6.263 1.958 -4.263 1.00 90.00 84 TYR A O 1
ATOM 658 N N . ILE A 1 85 ? 6.316 1.691 -2.037 1.00 84.44 85 ILE A N 1
ATOM 659 C CA . ILE A 1 85 ? 7.233 0.571 -2.052 1.00 84.44 85 ILE A CA 1
ATOM 660 C C . ILE A 1 85 ? 6.585 -0.677 -2.656 1.00 84.44 85 ILE A C 1
ATOM 662 O O . ILE A 1 85 ? 7.233 -1.395 -3.422 1.00 84.44 85 ILE A O 1
ATOM 666 N N . PHE A 1 86 ? 5.288 -0.882 -2.417 1.00 80.44 86 PHE A N 1
ATOM 667 C CA . PHE A 1 86 ? 4.579 -2.064 -2.893 1.00 80.44 86 PHE A CA 1
ATOM 668 C C . PHE A 1 86 ? 4.310 -1.992 -4.396 1.00 80.44 86 PHE A C 1
ATOM 670 O O . PHE A 1 86 ? 4.531 -2.989 -5.078 1.00 80.44 86 PHE A O 1
ATOM 677 N N . SER A 1 87 ? 4.008 -0.812 -4.958 1.00 83.88 87 SER A N 1
ATOM 678 C CA . SER A 1 87 ? 3.969 -0.631 -6.424 1.00 83.88 87 SER A CA 1
ATOM 679 C C . SER A 1 87 ? 5.275 -1.059 -7.096 1.00 83.88 87 SER A C 1
ATOM 681 O O . SER A 1 87 ? 5.259 -1.726 -8.131 1.00 83.88 87 SER A O 1
ATOM 683 N N . THR A 1 88 ? 6.414 -0.697 -6.502 1.00 82.69 88 THR A N 1
ATOM 684 C CA . THR A 1 88 ? 7.736 -1.025 -7.061 1.00 82.69 88 THR A CA 1
ATOM 685 C C . THR A 1 88 ? 7.989 -2.535 -7.041 1.00 82.69 88 THR A C 1
ATOM 687 O O . THR A 1 88 ? 8.542 -3.088 -7.993 1.00 82.69 88 THR A O 1
ATOM 690 N N . TYR A 1 89 ? 7.542 -3.219 -5.988 1.00 77.56 89 TYR A N 1
ATOM 691 C CA . TYR A 1 89 ? 7.693 -4.667 -5.835 1.00 77.56 89 TYR A CA 1
ATOM 692 C C . TYR A 1 89 ? 6.756 -5.467 -6.729 1.00 77.56 89 TYR A C 1
ATOM 694 O O . TYR A 1 89 ? 7.214 -6.401 -7.391 1.00 77.56 89 TYR A O 1
ATOM 702 N N . SER A 1 90 ? 5.483 -5.083 -6.810 1.00 73.25 90 SER A N 1
ATOM 703 C CA . SER A 1 90 ? 4.510 -5.750 -7.675 1.00 73.25 90 SER A CA 1
ATOM 704 C C . SER A 1 90 ? 4.936 -5.660 -9.144 1.00 73.25 90 SER A C 1
ATOM 706 O O . SER A 1 90 ? 4.936 -6.669 -9.850 1.00 73.25 90 SER A O 1
ATOM 708 N N . TYR A 1 91 ? 5.415 -4.491 -9.591 1.00 72.19 91 TYR A N 1
ATOM 709 C CA . TYR A 1 91 ? 5.908 -4.317 -10.962 1.00 72.19 91 TYR A CA 1
ATOM 710 C C . TYR A 1 91 ? 7.170 -5.146 -11.237 1.00 72.19 91 TYR A C 1
ATOM 712 O O . TYR A 1 91 ? 7.279 -5.800 -12.272 1.00 72.19 91 TYR A O 1
ATOM 720 N N . HIS A 1 92 ? 8.108 -5.181 -10.287 1.00 72.31 92 HIS A N 1
ATOM 721 C CA . HIS A 1 92 ? 9.309 -6.005 -10.404 1.00 72.31 92 HIS A CA 1
ATOM 722 C C . HIS A 1 92 ? 8.972 -7.498 -10.506 1.00 72.31 92 HIS A C 1
ATOM 724 O O . HIS A 1 92 ? 9.503 -8.192 -11.371 1.00 72.31 92 HIS A O 1
ATOM 730 N N . ARG A 1 93 ? 8.083 -8.002 -9.641 1.00 67.62 93 ARG A N 1
ATOM 731 C CA . ARG A 1 93 ? 7.683 -9.417 -9.616 1.00 67.62 93 ARG A CA 1
ATOM 732 C C . ARG A 1 93 ? 7.044 -9.855 -10.934 1.00 67.62 93 ARG A C 1
ATOM 734 O O . ARG A 1 93 ? 7.349 -10.945 -11.404 1.00 67.62 93 ARG A O 1
ATOM 741 N N . LEU A 1 94 ? 6.196 -9.010 -11.521 1.00 66.94 94 LEU A N 1
ATOM 742 C CA . LEU A 1 94 ? 5.517 -9.301 -12.785 1.00 66.94 94 LEU A CA 1
ATOM 743 C C . LEU A 1 94 ? 6.465 -9.276 -13.988 1.00 66.94 94 LEU A C 1
ATOM 745 O O . LEU A 1 94 ? 6.379 -10.142 -14.852 1.00 66.94 94 LEU A O 1
ATOM 749 N N . VAL A 1 95 ? 7.352 -8.281 -14.063 1.00 64.56 95 VAL A N 1
ATOM 750 C CA . VAL A 1 95 ? 8.122 -8.021 -15.288 1.00 64.56 95 VAL A CA 1
ATOM 751 C C . VAL A 1 95 ? 9.435 -8.810 -15.347 1.00 64.56 95 VAL A C 1
ATOM 753 O O . VAL A 1 95 ? 9.890 -9.140 -16.440 1.00 64.56 95 VAL A O 1
ATOM 756 N N . LEU A 1 96 ? 10.055 -9.123 -14.205 1.00 62.88 96 LEU A N 1
ATOM 757 C CA . LEU A 1 96 ? 11.386 -9.744 -14.173 1.00 62.88 96 LEU A CA 1
ATOM 758 C C . LEU A 1 96 ? 11.397 -11.261 -13.984 1.00 62.88 96 LEU A C 1
ATOM 760 O O . LEU A 1 96 ? 12.484 -11.821 -13.980 1.00 62.88 96 LEU A O 1
ATOM 764 N N . GLY A 1 97 ? 10.233 -11.913 -13.878 1.00 58.75 97 GLY A N 1
ATOM 765 C CA . GLY A 1 97 ? 10.110 -13.373 -13.968 1.00 58.75 97 GLY A CA 1
ATOM 766 C C . GLY A 1 97 ? 11.096 -14.142 -13.079 1.00 58.75 97 GLY A C 1
ATOM 767 O O . GLY A 1 97 ? 12.112 -14.626 -13.556 1.00 58.75 97 GLY A O 1
ATOM 768 N N . GLU A 1 98 ? 10.767 -14.276 -11.793 1.00 54.72 98 GLU A N 1
ATOM 769 C CA . GLU A 1 98 ? 11.382 -15.259 -10.880 1.00 54.72 98 GLU A CA 1
ATOM 770 C C . GLU A 1 98 ? 12.888 -15.134 -10.545 1.00 54.72 98 GLU A C 1
ATOM 772 O O . GLU A 1 98 ? 13.572 -16.133 -10.358 1.00 54.72 98 GLU A O 1
ATOM 777 N N . ASP A 1 99 ? 13.388 -13.931 -10.252 1.00 55.19 99 ASP A N 1
ATOM 778 C CA . ASP A 1 99 ? 14.342 -13.803 -9.126 1.00 55.19 99 ASP A CA 1
ATOM 779 C C . ASP A 1 99 ? 13.838 -12.768 -8.117 1.00 55.19 99 ASP A C 1
ATOM 781 O O . ASP A 1 99 ? 14.465 -11.765 -7.766 1.00 55.19 99 ASP A O 1
ATOM 785 N N . VAL A 1 100 ? 12.608 -13.030 -7.672 1.00 51.59 100 VAL A N 1
ATOM 786 C CA . VAL A 1 100 ? 11.953 -12.341 -6.560 1.00 51.59 100 VAL A CA 1
ATOM 787 C C . VAL A 1 100 ? 12.846 -12.385 -5.320 1.00 51.59 100 VAL A C 1
ATOM 789 O O . VAL A 1 100 ? 12.873 -11.418 -4.569 1.00 51.59 100 VAL A O 1
ATOM 792 N N . ASP A 1 101 ? 13.641 -13.440 -5.142 1.00 51.44 101 ASP A N 1
ATOM 793 C CA . ASP A 1 101 ? 14.541 -13.585 -4.006 1.00 51.44 101 ASP A CA 1
ATOM 794 C C . ASP A 1 101 ? 15.737 -12.634 -4.052 1.00 51.44 101 ASP A C 1
ATOM 796 O O . ASP A 1 101 ? 16.114 -12.116 -3.006 1.00 51.44 101 ASP A O 1
ATOM 800 N N . ALA A 1 102 ? 16.347 -12.354 -5.207 1.00 53.28 102 ALA A N 1
ATOM 801 C CA . ALA A 1 102 ? 17.426 -11.366 -5.300 1.00 53.28 102 ALA A CA 1
ATOM 802 C C . ALA A 1 102 ? 16.927 -9.963 -4.955 1.00 53.28 102 ALA A C 1
ATOM 804 O O . ALA A 1 102 ? 17.581 -9.242 -4.199 1.00 53.28 102 ALA A O 1
ATOM 805 N N . SER A 1 103 ? 15.734 -9.614 -5.425 1.00 52.03 103 SER A N 1
ATOM 806 C CA . SER A 1 103 ? 15.133 -8.318 -5.127 1.00 52.03 103 SER A CA 1
ATOM 807 C C . SER A 1 103 ? 14.615 -8.256 -3.700 1.00 52.03 103 SER A C 1
ATOM 809 O O . SER A 1 103 ? 14.914 -7.290 -3.015 1.00 52.03 103 SER A O 1
ATOM 811 N N . ILE A 1 104 ? 13.983 -9.307 -3.172 1.00 53.22 104 ILE A N 1
ATOM 812 C CA . ILE A 1 104 ? 13.653 -9.423 -1.743 1.00 53.22 104 ILE A CA 1
ATOM 813 C C . ILE A 1 104 ? 14.917 -9.381 -0.880 1.00 53.22 104 ILE A C 1
ATOM 815 O O . ILE A 1 104 ? 14.894 -8.749 0.166 1.00 53.22 104 ILE A O 1
ATOM 819 N N . ARG A 1 105 ? 16.036 -9.989 -1.287 1.00 58.06 105 ARG A N 1
ATOM 820 C CA . ARG A 1 105 ? 17.330 -9.876 -0.588 1.00 58.06 105 ARG A CA 1
ATOM 821 C C . ARG A 1 105 ? 17.844 -8.442 -0.625 1.00 58.06 105 ARG A C 1
ATOM 823 O O . ARG A 1 105 ? 18.268 -7.935 0.411 1.00 58.06 105 ARG A O 1
ATOM 830 N N . LEU A 1 106 ? 17.765 -7.776 -1.778 1.00 55.00 106 LEU A N 1
ATOM 831 C CA . LEU A 1 106 ? 18.129 -6.368 -1.916 1.00 55.00 106 LEU A CA 1
ATOM 832 C C . LEU A 1 106 ? 17.292 -5.520 -0.958 1.00 55.00 106 LEU A C 1
ATOM 834 O O . LEU A 1 106 ? 17.878 -4.776 -0.184 1.00 55.00 106 LEU A O 1
ATOM 838 N N . ILE A 1 107 ? 15.969 -5.720 -0.953 1.00 55.12 107 ILE A N 1
ATOM 839 C CA . ILE A 1 107 ? 14.955 -5.082 -0.100 1.00 55.12 107 ILE A CA 1
ATOM 840 C C . ILE A 1 107 ? 15.205 -5.349 1.382 1.00 55.12 107 ILE A C 1
ATOM 842 O O . ILE A 1 107 ? 15.225 -4.412 2.173 1.00 55.12 107 ILE A O 1
ATOM 846 N N . LYS A 1 108 ? 15.449 -6.604 1.765 1.00 58.59 108 LYS A N 1
ATOM 847 C CA . LYS A 1 108 ? 15.781 -7.013 3.135 1.00 58.59 108 LYS A CA 1
ATOM 848 C C . LYS A 1 108 ? 17.045 -6.309 3.621 1.00 58.59 108 LYS A C 1
ATOM 850 O O . LYS A 1 108 ? 17.060 -5.796 4.735 1.00 58.59 108 LYS A O 1
ATOM 855 N N . ASN A 1 109 ? 18.061 -6.194 2.764 1.00 58.00 109 ASN A N 1
ATOM 856 C CA . ASN A 1 109 ? 19.313 -5.500 3.080 1.00 58.00 109 ASN A CA 1
ATOM 857 C C . ASN A 1 109 ? 19.158 -3.973 3.203 1.00 58.00 109 ASN A C 1
ATOM 859 O O . ASN A 1 109 ? 19.998 -3.313 3.810 1.00 58.00 109 ASN A O 1
ATOM 863 N N . ILE A 1 110 ? 18.081 -3.399 2.667 1.00 57.75 110 ILE A N 1
ATOM 864 C CA . ILE A 1 110 ? 17.728 -1.978 2.807 1.00 57.75 110 ILE A CA 1
ATOM 865 C C . ILE A 1 110 ? 16.486 -1.765 3.685 1.00 57.75 110 ILE A C 1
ATOM 867 O O . ILE A 1 110 ? 16.025 -0.628 3.768 1.00 57.75 110 ILE A O 1
ATOM 871 N N . LYS A 1 111 ? 15.965 -2.799 4.374 1.00 55.84 111 LYS A N 1
ATOM 872 C CA . LYS A 1 111 ? 14.673 -2.740 5.091 1.00 55.84 111 LYS A CA 1
ATOM 873 C C . LYS A 1 111 ? 14.632 -1.605 6.112 1.00 55.84 111 LYS A C 1
ATOM 875 O O . LYS A 1 111 ? 13.687 -0.830 6.150 1.00 55.84 111 LYS A O 1
ATOM 880 N N . HIS A 1 112 ? 15.744 -1.392 6.815 1.00 57.28 112 HIS A N 1
ATOM 881 C CA . HIS A 1 112 ? 15.891 -0.326 7.808 1.00 57.28 112 HIS A CA 1
ATOM 882 C C . HIS A 1 112 ? 15.885 1.097 7.212 1.00 57.28 112 HIS A C 1
ATOM 884 O O . HIS A 1 112 ? 15.751 2.082 7.942 1.00 57.28 112 HIS A O 1
ATOM 890 N N . LYS A 1 113 ? 16.019 1.246 5.887 1.00 63.44 113 LYS A N 1
ATOM 891 C CA . LYS A 1 113 ? 15.995 2.556 5.221 1.00 63.44 113 LYS A CA 1
ATOM 892 C C . LYS A 1 113 ? 14.582 3.045 4.945 1.00 63.44 113 LYS A C 1
ATOM 894 O O . LYS A 1 113 ? 14.369 4.258 4.972 1.00 63.44 113 LYS A O 1
ATOM 899 N N . TYR A 1 114 ? 13.616 2.155 4.744 1.00 72.31 114 TYR A N 1
ATOM 900 C CA . TYR A 1 114 ? 12.248 2.542 4.408 1.00 72.31 114 TYR A CA 1
ATOM 901 C C . TYR A 1 114 ? 11.390 2.773 5.660 1.00 72.31 114 TYR A C 1
ATOM 903 O O . TYR A 1 114 ? 11.624 2.180 6.709 1.00 72.31 114 TYR A O 1
ATOM 911 N N . LEU A 1 115 ? 10.445 3.707 5.581 1.00 77.06 115 LEU A N 1
ATOM 912 C CA . LEU A 1 115 ? 9.290 3.766 6.468 1.00 77.06 115 LEU A CA 1
ATOM 913 C C . LEU A 1 115 ? 8.214 2.906 5.814 1.00 77.06 115 LEU A C 1
ATOM 915 O O . LEU A 1 115 ? 7.981 3.091 4.621 1.00 77.06 115 LEU A O 1
ATOM 919 N N . MET A 1 116 ? 7.633 1.957 6.544 1.00 81.31 116 MET A N 1
ATOM 920 C CA . MET A 1 116 ? 6.557 1.120 6.015 1.00 81.31 116 MET A CA 1
ATOM 921 C C . MET A 1 116 ? 5.211 1.823 6.149 1.00 81.31 116 MET A C 1
ATOM 923 O O . MET A 1 116 ? 4.961 2.527 7.129 1.00 81.31 116 MET A O 1
ATOM 927 N N . ASP A 1 117 ? 4.343 1.592 5.171 1.00 78.44 117 ASP A N 1
ATOM 928 C CA . ASP A 1 117 ? 2.970 2.076 5.199 1.00 78.44 117 ASP A CA 1
ATOM 929 C C . ASP A 1 117 ? 2.180 1.292 6.241 1.00 78.44 117 ASP A C 1
ATOM 931 O O . ASP A 1 117 ? 2.209 0.061 6.255 1.00 78.44 117 ASP A O 1
ATOM 935 N N . LYS A 1 118 ? 1.430 1.998 7.086 1.00 82.44 118 LYS A N 1
ATOM 936 C CA . LYS A 1 118 ? 0.496 1.336 8.001 1.00 82.44 118 LYS A CA 1
ATOM 937 C C . LYS A 1 118 ? -0.796 0.948 7.283 1.00 82.44 118 LYS A C 1
ATOM 939 O O . LYS A 1 118 ? -1.353 -0.120 7.523 1.00 82.44 118 LYS A O 1
ATOM 944 N N . ILE A 1 119 ? -1.280 1.837 6.419 1.00 85.19 119 ILE A N 1
ATOM 945 C CA . ILE A 1 119 ? -2.513 1.655 5.657 1.00 85.19 119 ILE A CA 1
ATOM 946 C C . ILE A 1 119 ? -2.145 1.538 4.184 1.00 85.19 119 ILE A C 1
ATOM 948 O O . ILE A 1 119 ? -1.519 2.449 3.644 1.00 85.19 119 ILE A O 1
ATOM 952 N N . VAL A 1 120 ? -2.567 0.441 3.554 1.00 83.88 120 VAL A N 1
ATOM 953 C CA . VAL A 1 120 ? -2.355 0.180 2.124 1.00 83.88 120 VAL A CA 1
ATOM 954 C C . VAL A 1 120 ? -3.676 -0.115 1.435 1.00 83.88 120 VAL A C 1
ATOM 956 O O . VAL A 1 120 ? -4.627 -0.590 2.056 1.00 83.88 120 VAL A O 1
ATOM 959 N N . THR A 1 121 ? -3.740 0.143 0.132 1.00 82.94 121 THR A N 1
ATOM 960 C CA . THR A 1 121 ? -4.874 -0.263 -0.705 1.00 82.94 121 THR A CA 1
ATOM 961 C C . THR A 1 121 ? -4.406 -1.263 -1.751 1.00 82.94 121 THR A C 1
ATOM 963 O O . THR A 1 121 ? -3.549 -0.932 -2.551 1.00 82.94 121 THR A O 1
ATOM 966 N N . VAL A 1 122 ? -4.963 -2.474 -1.771 1.00 78.69 122 VAL A N 1
ATOM 967 C CA . VAL A 1 122 ? -4.663 -3.512 -2.774 1.00 78.69 122 VAL A CA 1
ATOM 968 C C . VAL A 1 122 ? -5.979 -3.987 -3.371 1.00 78.69 122 VAL A C 1
ATOM 970 O O . VAL A 1 122 ? -6.927 -4.260 -2.642 1.00 78.69 122 VAL A O 1
ATOM 973 N N . ALA A 1 123 ? -6.083 -4.044 -4.701 1.00 77.31 123 ALA A N 1
ATOM 974 C CA . ALA A 1 123 ? -7.316 -4.430 -5.399 1.00 77.31 123 ALA A CA 1
ATOM 975 C C . ALA A 1 123 ? -8.566 -3.624 -4.983 1.00 77.31 123 ALA A C 1
ATOM 977 O O . ALA A 1 123 ? -9.660 -4.178 -4.893 1.00 77.31 123 ALA A O 1
ATOM 978 N N . ASN A 1 124 ? -8.434 -2.325 -4.693 1.00 77.56 124 ASN A N 1
ATOM 979 C CA . ASN A 1 124 ? -9.500 -1.487 -4.112 1.00 77.56 124 ASN A CA 1
ATOM 980 C C . ASN A 1 124 ? -10.015 -1.993 -2.748 1.00 77.56 124 ASN A C 1
ATOM 982 O O . ASN A 1 124 ? -11.173 -1.767 -2.401 1.00 77.56 124 ASN A O 1
ATOM 986 N N . ILE A 1 125 ? -9.183 -2.718 -2.002 1.00 84.31 125 ILE A N 1
ATOM 987 C CA . ILE A 1 125 ? -9.386 -3.037 -0.592 1.00 84.31 125 ILE A CA 1
ATOM 988 C C . ILE A 1 125 ? -8.376 -2.216 0.197 1.00 84.31 125 ILE A C 1
ATOM 990 O O . ILE A 1 125 ? -7.175 -2.424 0.052 1.00 84.31 125 ILE A O 1
ATOM 994 N N . THR A 1 126 ? -8.852 -1.294 1.026 1.00 86.19 126 THR A N 1
ATOM 995 C CA . THR A 1 126 ? -7.996 -0.546 1.950 1.00 86.19 126 THR A CA 1
ATOM 996 C C . THR A 1 126 ? -7.912 -1.286 3.275 1.00 86.19 126 THR A C 1
ATOM 998 O O . THR A 1 126 ? -8.939 -1.644 3.850 1.00 86.19 126 THR A O 1
ATOM 1001 N N . VAL A 1 127 ? -6.694 -1.513 3.756 1.00 88.94 127 VAL A N 1
ATOM 1002 C CA . VAL A 1 127 ? -6.425 -2.296 4.961 1.00 88.94 127 VAL A CA 1
ATOM 1003 C C . VAL A 1 127 ? -5.440 -1.590 5.883 1.00 88.94 127 VAL A C 1
ATOM 1005 O O . VAL A 1 127 ? -4.498 -0.953 5.421 1.00 88.94 127 VAL A O 1
ATOM 1008 N N . ASP A 1 128 ? -5.634 -1.749 7.191 1.00 89.56 128 ASP A N 1
ATOM 1009 C CA . ASP A 1 128 ? -4.633 -1.420 8.212 1.00 89.56 128 ASP A CA 1
ATOM 1010 C C . ASP A 1 128 ? -3.775 -2.662 8.495 1.00 89.56 128 ASP A C 1
ATOM 1012 O O . ASP A 1 128 ? -4.242 -3.606 9.140 1.00 89.56 128 ASP A O 1
ATOM 1016 N N . LEU A 1 129 ? -2.535 -2.671 8.000 1.00 88.19 129 LEU A N 1
ATOM 1017 C CA . LEU A 1 129 ? -1.614 -3.804 8.129 1.00 88.19 129 LEU A CA 1
ATOM 1018 C C . LEU A 1 129 ? -1.291 -4.125 9.592 1.00 88.19 129 LEU A C 1
ATOM 1020 O O . LEU A 1 129 ? -1.041 -5.286 9.914 1.00 88.19 129 LEU A O 1
ATOM 1024 N N . SER A 1 130 ? -1.357 -3.139 10.496 1.00 86.56 130 SER A N 1
ATOM 1025 C CA . SER A 1 130 ? -1.028 -3.338 11.912 1.00 86.56 130 SER A CA 1
ATOM 1026 C C . SER A 1 130 ? -2.111 -4.078 12.694 1.00 86.56 130 SER A C 1
ATOM 1028 O O . SER A 1 130 ? -1.928 -4.336 13.881 1.00 86.56 130 SER A O 1
ATOM 1030 N N . ARG A 1 131 ? -3.272 -4.325 12.083 1.00 88.38 131 ARG A N 1
ATOM 1031 C CA . ARG A 1 131 ? -4.417 -4.971 12.734 1.00 88.38 131 ARG A CA 1
ATOM 1032 C C . ARG A 1 131 ? -4.750 -6.328 12.134 1.00 88.38 131 ARG A C 1
ATOM 1034 O O . ARG A 1 131 ? -5.668 -6.977 12.632 1.00 88.38 131 ARG A O 1
ATOM 1041 N N . ILE A 1 132 ? -4.124 -6.703 11.017 1.00 91.12 132 ILE A N 1
ATOM 1042 C CA . ILE A 1 132 ? -4.455 -7.949 10.327 1.00 91.12 132 ILE A CA 1
ATOM 1043 C C . ILE A 1 132 ? -4.094 -9.116 11.245 1.00 91.12 132 ILE A C 1
ATOM 1045 O O . ILE A 1 132 ? -2.967 -9.226 11.717 1.00 91.12 132 ILE A O 1
ATOM 1049 N N . LYS A 1 133 ? -5.074 -9.991 11.461 1.00 90.56 133 LYS A N 1
ATOM 1050 C CA . LYS A 1 133 ? -4.932 -11.263 12.167 1.00 90.56 133 LYS A CA 1
ATOM 1051 C C . LYS A 1 133 ? -4.738 -12.412 11.183 1.00 90.56 133 LYS A C 1
ATOM 1053 O O . LYS A 1 133 ? -3.942 -13.315 11.429 1.00 90.56 133 LYS A O 1
ATOM 1058 N N . ALA A 1 134 ? -5.512 -12.413 10.098 1.00 91.50 134 ALA A N 1
ATOM 1059 C CA . ALA A 1 134 ? -5.458 -13.450 9.078 1.00 91.50 134 ALA A CA 1
ATOM 1060 C C . ALA A 1 134 ? -5.946 -12.931 7.724 1.00 91.50 134 ALA A C 1
ATOM 1062 O O . ALA A 1 134 ? -6.854 -12.104 7.648 1.00 91.50 134 ALA A O 1
ATOM 1063 N N . ILE A 1 135 ? -5.381 -13.490 6.657 1.00 92.12 135 ILE A N 1
ATOM 1064 C CA . ILE A 1 135 ? -5.858 -13.339 5.284 1.00 92.12 135 ILE A CA 1
ATOM 1065 C C . ILE A 1 135 ? -6.241 -14.741 4.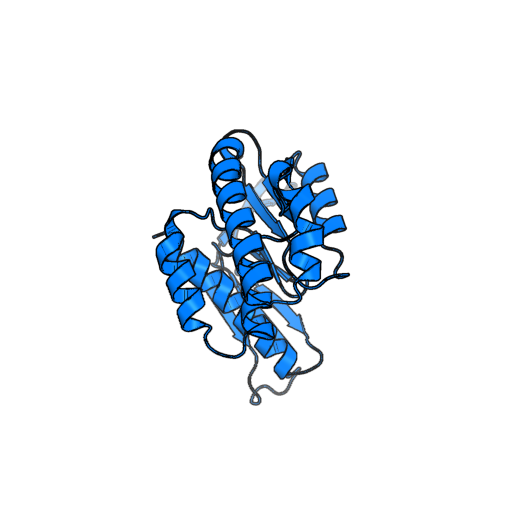810 1.00 92.12 135 ILE A C 1
ATOM 1067 O O . ILE A 1 135 ? -5.447 -15.672 4.927 1.00 92.12 135 ILE A O 1
ATOM 1071 N N . LYS A 1 136 ? -7.473 -14.914 4.334 1.00 90.25 136 LYS A N 1
ATOM 1072 C CA . LYS A 1 136 ? -8.038 -16.208 3.938 1.00 90.25 136 LYS A CA 1
ATOM 1073 C C . LYS A 1 136 ? -8.593 -16.118 2.528 1.00 90.25 136 LYS A C 1
ATOM 1075 O O . LYS A 1 136 ? -9.272 -15.153 2.187 1.00 90.25 136 LYS A O 1
ATOM 1080 N N . LEU A 1 137 ? -8.337 -17.150 1.738 1.00 88.00 137 LEU A N 1
ATOM 1081 C CA . LEU A 1 137 ? -8.984 -17.374 0.455 1.00 88.00 137 LEU A CA 1
ATOM 1082 C C . LEU A 1 137 ? -9.828 -18.637 0.585 1.00 88.00 137 LEU A C 1
ATOM 1084 O O . LEU A 1 137 ? -9.335 -19.646 1.087 1.00 88.00 137 LEU A O 1
ATOM 1088 N N . ASN A 1 138 ? -11.088 -18.570 0.169 1.00 82.12 138 ASN A N 1
ATOM 1089 C CA . ASN A 1 138 ? -11.970 -19.730 0.229 1.00 82.12 138 ASN A CA 1
ATOM 1090 C C . ASN A 1 138 ? -11.424 -20.861 -0.656 1.00 82.12 138 ASN A C 1
ATOM 1092 O O . ASN A 1 138 ? -10.967 -20.619 -1.775 1.00 82.12 138 ASN A O 1
ATOM 1096 N N . GLU A 1 139 ? -11.492 -22.098 -0.166 1.00 65.00 139 GLU A N 1
ATOM 1097 C CA . GLU A 1 139 ? -11.120 -23.287 -0.935 1.00 65.00 139 G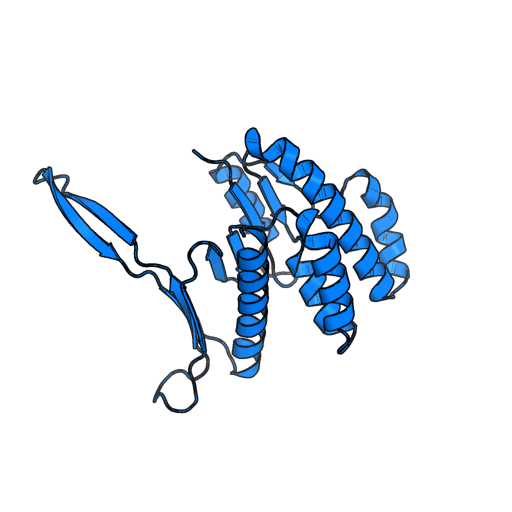LU A CA 1
ATOM 1098 C C . GLU A 1 139 ? -12.369 -23.992 -1.486 1.00 65.00 139 GLU A C 1
ATOM 1100 O O . GLU A 1 139 ? -13.474 -23.826 -0.973 1.00 65.00 139 GLU A O 1
ATOM 1105 N N . TYR A 1 140 ? -12.180 -24.831 -2.511 1.00 55.59 140 TYR A N 1
ATOM 1106 C CA . TYR A 1 140 ? -13.199 -25.579 -3.276 1.00 55.59 140 TYR A CA 1
ATOM 1107 C C . TYR A 1 140 ? -14.241 -26.388 -2.465 1.00 55.59 140 TYR A C 1
ATOM 1109 O O . TYR A 1 140 ? -15.123 -27.008 -3.057 1.00 55.59 140 TYR A O 1
ATOM 1117 N N . ARG A 1 141 ? -14.140 -26.445 -1.132 1.00 55.41 141 ARG A N 1
ATOM 1118 C CA . ARG A 1 141 ? -14.980 -27.273 -0.253 1.00 55.41 141 ARG A CA 1
ATOM 1119 C C . ARG A 1 141 ? -16.196 -26.548 0.328 1.00 55.41 141 ARG A C 1
ATOM 1121 O O . ARG A 1 141 ? -17.057 -27.218 0.894 1.00 55.41 141 ARG A O 1
ATOM 1128 N N . ASP A 1 142 ? -16.306 -25.235 0.145 1.00 54.69 142 ASP A N 1
ATOM 1129 C CA . ASP A 1 142 ? -17.456 -24.463 0.612 1.00 54.69 142 ASP A CA 1
ATOM 1130 C C . ASP A 1 142 ? -18.502 -24.344 -0.510 1.00 54.69 142 ASP A C 1
ATOM 1132 O O . ASP A 1 142 ? -18.229 -23.811 -1.582 1.00 54.69 142 ASP A O 1
ATOM 1136 N N . LEU A 1 143 ? -19.719 -24.854 -0.288 1.00 47.91 143 LEU A N 1
ATOM 1137 C CA . LEU A 1 143 ? -20.863 -24.697 -1.199 1.00 47.91 143 LEU A CA 1
ATOM 1138 C C . LEU A 1 143 ? -21.283 -23.209 -1.262 1.00 47.91 143 LEU A C 1
ATOM 1140 O O . LEU A 1 143 ? -22.194 -22.780 -0.558 1.00 47.91 143 LEU A O 1
ATOM 1144 N N . GLY A 1 144 ? -20.591 -22.402 -2.073 1.00 63.34 144 GLY A N 1
ATOM 1145 C CA . GLY A 1 144 ? -20.795 -20.955 -2.205 1.00 63.34 144 GLY A CA 1
ATOM 1146 C C . GLY A 1 144 ? -19.661 -20.258 -2.970 1.00 63.34 144 GLY A C 1
ATOM 1147 O O . GLY A 1 144 ? -18.721 -20.910 -3.407 1.00 63.34 144 GLY A O 1
ATOM 1148 N N . LYS A 1 145 ? -19.776 -18.932 -3.167 1.00 59.31 145 LYS A N 1
ATOM 1149 C CA . LYS A 1 145 ? -18.858 -18.074 -3.953 1.00 59.31 145 LYS A CA 1
ATOM 1150 C C . LYS A 1 145 ? -17.381 -18.476 -3.779 1.00 59.31 145 LYS A C 1
ATOM 1152 O O . LYS A 1 145 ? -16.788 -18.252 -2.727 1.00 59.31 145 LYS A O 1
ATOM 1157 N N . ILE A 1 146 ? -16.804 -19.037 -4.842 1.00 68.44 146 ILE A N 1
ATOM 1158 C CA . ILE A 1 146 ? -15.498 -19.723 -4.855 1.00 68.44 146 ILE A CA 1
ATOM 1159 C C . ILE A 1 146 ? -14.276 -18.785 -4.854 1.00 68.44 146 ILE A C 1
ATOM 1161 O O . ILE A 1 146 ? -13.147 -19.250 -4.757 1.00 68.44 146 ILE A O 1
ATOM 1165 N N . ASN A 1 147 ? -14.491 -17.465 -4.915 1.00 81.44 147 ASN A N 1
ATOM 1166 C CA . ASN A 1 147 ? -13.433 -16.464 -5.099 1.00 81.44 147 ASN A CA 1
ATOM 1167 C C . ASN A 1 147 ? -13.544 -15.318 -4.077 1.00 81.44 147 ASN A C 1
ATOM 1169 O O . ASN A 1 147 ? -13.507 -14.141 -4.446 1.00 81.44 147 ASN A O 1
ATOM 1173 N N . LEU A 1 148 ? -13.762 -15.643 -2.799 1.00 87.69 148 LEU A N 1
ATOM 1174 C CA . LEU A 1 148 ? -13.801 -14.641 -1.732 1.00 87.69 148 LEU A CA 1
ATOM 1175 C C . LEU A 1 148 ? -12.450 -14.546 -1.024 1.00 87.69 148 LEU A C 1
ATOM 1177 O O . LEU A 1 148 ? -11.943 -15.532 -0.490 1.00 87.69 148 LEU A O 1
ATOM 1181 N N . LEU A 1 149 ? -11.910 -13.331 -0.982 1.00 90.12 149 LEU A N 1
ATOM 1182 C CA . LEU A 1 149 ? -10.800 -12.950 -0.117 1.00 90.12 149 LEU A CA 1
ATOM 1183 C C . LEU A 1 149 ? -11.369 -12.359 1.173 1.00 90.12 149 LEU A C 1
ATOM 1185 O O . LEU A 1 149 ? -12.099 -11.366 1.128 1.00 90.12 149 LEU A O 1
ATOM 1189 N N . THR A 1 150 ? -11.017 -12.956 2.308 1.00 91.12 150 THR A N 1
ATOM 1190 C CA . THR A 1 150 ? -11.415 -12.502 3.644 1.00 91.12 150 THR A CA 1
ATOM 1191 C C . THR A 1 150 ? -10.196 -12.019 4.417 1.00 91.12 150 THR A C 1
ATOM 1193 O O . THR A 1 150 ? -9.198 -12.728 4.526 1.00 91.12 150 THR A O 1
ATOM 1196 N N . ILE A 1 151 ? -10.281 -10.814 4.971 1.00 93.44 151 ILE A N 1
ATOM 1197 C CA . ILE A 1 151 ? -9.243 -10.204 5.802 1.00 93.44 151 ILE A CA 1
ATOM 1198 C C . ILE A 1 151 ? -9.845 -10.022 7.187 1.00 93.44 151 ILE A C 1
ATOM 1200 O O . ILE A 1 151 ? -10.789 -9.252 7.357 1.00 93.44 151 ILE A O 1
ATOM 1204 N N . GLU A 1 152 ? -9.321 -10.756 8.160 1.00 92.38 152 GLU A N 1
ATOM 1205 C CA . GLU A 1 152 ? -9.760 -10.706 9.551 1.00 92.38 152 GLU A CA 1
ATOM 1206 C C . GLU A 1 152 ? -8.836 -9.790 10.345 1.00 92.38 152 GLU A C 1
ATOM 1208 O O . GLU A 1 152 ? -7.611 -9.924 10.276 1.00 92.38 152 GLU A O 1
ATOM 1213 N N . TYR A 1 153 ? -9.422 -8.890 11.130 1.00 91.19 153 TYR A N 1
ATOM 1214 C CA . TYR A 1 153 ? -8.686 -8.024 12.041 1.00 91.19 153 TYR A CA 1
ATOM 1215 C C . TYR A 1 153 ? -8.685 -8.562 13.470 1.00 91.19 153 TYR A C 1
ATOM 1217 O O . TYR A 1 153 ? -9.589 -9.294 13.887 1.00 91.19 153 TYR A O 1
ATOM 1225 N N . ASP A 1 154 ? -7.697 -8.132 14.251 1.00 87.31 154 ASP A N 1
ATOM 1226 C CA . ASP A 1 154 ? -7.699 -8.318 15.693 1.00 87.31 154 ASP A CA 1
ATOM 1227 C C . ASP A 1 154 ? -8.966 -7.741 16.320 1.00 87.31 154 ASP A C 1
ATOM 1229 O O . ASP A 1 154 ? -9.427 -6.633 16.000 1.00 87.31 154 ASP A O 1
ATOM 1233 N N . SER A 1 155 ? -9.522 -8.514 17.251 1.00 84.94 155 SER A N 1
ATOM 1234 C CA . SER A 1 155 ? -10.720 -8.119 17.969 1.00 84.94 155 SER A CA 1
ATOM 1235 C C . SER A 1 155 ? -10.438 -6.896 18.832 1.00 84.94 155 SER A C 1
ATOM 1237 O O . SER A 1 155 ? -9.485 -6.891 19.614 1.00 84.94 155 SER A O 1
ATOM 1239 N N . ARG A 1 156 ? -11.305 -5.888 18.755 1.00 81.25 156 ARG A N 1
ATOM 1240 C CA . ARG A 1 156 ? -11.219 -4.686 19.590 1.00 81.25 156 ARG A CA 1
ATOM 1241 C C . ARG A 1 156 ? -12.411 -4.576 20.517 1.00 81.25 156 ARG A C 1
ATOM 1243 O O . ARG A 1 156 ? -13.512 -5.029 20.214 1.00 81.25 156 ARG A O 1
ATOM 1250 N N . THR A 1 157 ? -12.180 -3.955 21.664 1.00 85.19 157 THR A N 1
ATOM 1251 C CA . THR A 1 157 ? -13.268 -3.561 22.554 1.00 85.19 157 THR A CA 1
ATOM 1252 C C . THR A 1 157 ? -13.778 -2.196 22.115 1.00 85.19 157 THR A C 1
ATOM 1254 O O . THR A 1 157 ? -13.026 -1.225 22.161 1.00 85.19 157 THR A O 1
ATOM 1257 N N . GLU A 1 158 ? -15.049 -2.113 21.742 1.00 87.12 158 GLU A N 1
ATOM 1258 C CA . GLU A 1 158 ? -15.747 -0.842 21.581 1.00 87.12 158 GLU A CA 1
ATOM 1259 C C . GLU A 1 158 ? -16.653 -0.569 22.779 1.00 87.12 158 GLU A C 1
ATOM 1261 O O . GLU A 1 158 ? -17.267 -1.475 23.354 1.00 87.12 158 GLU A O 1
ATOM 1266 N N . TYR A 1 159 ? -16.723 0.710 23.140 1.00 88.81 159 TYR A N 1
ATOM 1267 C CA . TYR A 1 159 ? -17.653 1.226 24.127 1.00 88.81 159 TYR A CA 1
ATOM 1268 C C . TYR A 1 159 ? -18.662 2.108 23.406 1.00 88.81 159 TYR A C 1
ATOM 1270 O O . TYR A 1 159 ? -18.284 3.107 22.794 1.00 88.81 159 TYR A O 1
ATOM 1278 N N . SER A 1 160 ? -19.939 1.759 23.490 1.00 87.44 160 SER A N 1
ATOM 1279 C CA . SER A 1 160 ? -21.025 2.599 22.996 1.00 87.44 160 SER A CA 1
ATOM 1280 C C . SER A 1 160 ? -21.793 3.165 24.182 1.00 87.44 160 SER A C 1
ATOM 1282 O O . SER A 1 160 ? -22.085 2.464 25.149 1.00 87.44 160 SER A O 1
ATOM 1284 N N . LYS A 1 161 ? -22.106 4.460 24.136 1.00 91.88 161 LYS A N 1
ATOM 1285 C CA . LYS A 1 161 ? -22.975 5.097 25.125 1.00 91.88 161 LYS A CA 1
ATOM 1286 C C . LYS A 1 161 ? -24.314 5.378 24.472 1.00 91.88 161 LYS A C 1
ATOM 1288 O O . LYS A 1 161 ? -24.375 6.104 23.483 1.00 91.88 161 LYS A O 1
ATOM 1293 N N . ASN A 1 162 ? -25.382 4.828 25.034 1.00 89.25 162 ASN A N 1
ATOM 1294 C CA . ASN A 1 162 ? -26.725 5.157 24.585 1.00 89.25 162 ASN A CA 1
ATOM 1295 C C . ASN A 1 162 ? -27.023 6.632 24.940 1.00 89.25 162 ASN A C 1
ATOM 1297 O O . ASN A 1 162 ? -26.954 6.988 26.121 1.00 89.25 162 ASN A O 1
ATOM 1301 N N . PRO A 1 163 ? -27.352 7.497 23.962 1.00 89.50 163 PRO A N 1
ATOM 1302 C CA . PRO A 1 163 ? -27.553 8.924 24.210 1.00 89.50 163 PRO A CA 1
ATOM 1303 C C . PRO A 1 163 ? -28.828 9.233 25.011 1.00 89.50 163 PRO A C 1
ATOM 1305 O O . PRO A 1 163 ? -28.914 10.299 25.610 1.00 89.50 163 PRO A O 1
ATOM 1308 N N . PHE A 1 164 ? -29.792 8.307 25.066 1.00 89.19 164 PHE A N 1
ATOM 1309 C CA . PHE A 1 164 ? -31.070 8.483 25.762 1.00 89.19 164 PHE A CA 1
ATOM 1310 C C . PHE A 1 164 ? -31.064 7.906 27.180 1.00 89.19 164 PHE A C 1
ATOM 1312 O O . PHE A 1 164 ? -31.666 8.482 28.079 1.00 89.19 164 PHE A O 1
ATOM 1319 N N . THR A 1 165 ? -30.386 6.775 27.399 1.00 91.88 165 THR A N 1
ATOM 1320 C CA . THR A 1 165 ? -30.343 6.113 28.719 1.00 91.88 165 THR A CA 1
ATOM 1321 C C . THR A 1 165 ? -29.043 6.363 29.480 1.00 91.88 165 THR A C 1
ATOM 1323 O O . THR A 1 165 ? -28.944 6.029 30.656 1.00 91.88 165 THR A O 1
ATOM 1326 N N . GLY A 1 166 ? -28.013 6.901 28.818 1.00 91.00 166 GLY A N 1
ATOM 1327 C CA . GLY A 1 166 ? -26.686 7.125 29.396 1.00 91.00 166 GLY A CA 1
ATOM 1328 C C . GLY A 1 166 ? -25.884 5.849 29.673 1.00 91.00 166 GLY A C 1
ATOM 1329 O O . GLY A 1 166 ? -24.722 5.946 30.070 1.00 91.00 166 GLY A O 1
ATOM 1330 N N . LYS A 1 167 ? -26.472 4.669 29.443 1.00 92.50 167 LYS A N 1
ATOM 1331 C CA . LYS A 1 167 ? -25.845 3.368 29.675 1.00 92.50 167 LYS A CA 1
ATOM 1332 C C . LYS A 1 167 ? -24.680 3.162 28.708 1.00 92.50 167 LYS A C 1
ATOM 1334 O O . LYS A 1 167 ? -24.825 3.380 27.504 1.00 92.50 167 LYS A O 1
ATOM 1339 N N . VAL A 1 168 ? -23.543 2.731 29.250 1.00 91.88 168 VAL A N 1
ATOM 1340 C CA . VAL A 1 168 ? -22.365 2.334 28.475 1.00 91.88 168 VAL A CA 1
ATOM 1341 C C . VAL A 1 168 ? -22.390 0.825 28.285 1.00 91.88 168 VAL A C 1
ATOM 1343 O O . VAL A 1 168 ? -22.526 0.074 29.251 1.00 91.88 168 VAL A O 1
ATOM 1346 N N . GLU A 1 169 ? -22.251 0.385 27.044 1.00 91.31 169 GLU A N 1
ATOM 1347 C CA . GLU A 1 169 ? -22.154 -1.020 26.675 1.00 91.31 169 GLU A CA 1
ATOM 1348 C C . GLU A 1 169 ? -20.752 -1.311 26.150 1.00 91.31 169 GLU A C 1
ATOM 1350 O O . GLU A 1 169 ? -20.183 -0.538 25.381 1.00 91.31 169 GLU A O 1
ATOM 1355 N N . LYS A 1 170 ? -20.184 -2.431 26.604 1.00 91.81 170 LYS A N 1
ATOM 1356 C CA . LYS A 1 170 ? -18.884 -2.936 26.166 1.00 91.81 170 LYS A CA 1
ATOM 1357 C C . LYS A 1 170 ? -19.124 -4.084 25.197 1.00 91.81 170 LYS A C 1
ATOM 1359 O O . LYS A 1 170 ? -19.751 -5.073 25.575 1.00 91.81 170 LYS A O 1
ATOM 1364 N N . LYS A 1 171 ? -18.592 -3.985 23.980 1.00 89.00 171 LYS A N 1
ATOM 1365 C CA . LYS A 1 171 ? -18.709 -5.036 22.966 1.00 89.00 171 LYS A CA 1
ATOM 1366 C C . LYS A 1 171 ? -17.339 -5.404 22.414 1.00 89.00 171 LYS A C 1
ATOM 1368 O O . LYS A 1 171 ? -16.549 -4.531 22.069 1.00 89.00 171 LYS A O 1
ATOM 1373 N N . LEU A 1 172 ? -17.067 -6.703 22.325 1.00 85.62 172 LEU A N 1
ATOM 1374 C CA . LEU A 1 172 ? -15.941 -7.214 21.551 1.00 85.62 172 LEU A CA 1
ATOM 1375 C C . LEU A 1 172 ? -16.377 -7.292 20.085 1.00 85.62 172 LEU A C 1
ATOM 1377 O O . LEU A 1 172 ? -17.375 -7.945 19.775 1.00 85.62 172 LEU A O 1
ATOM 1381 N N . ILE A 1 173 ? -15.659 -6.608 19.202 1.00 85.31 173 ILE A N 1
ATOM 1382 C CA . ILE A 1 173 ? -15.934 -6.587 17.766 1.00 85.31 173 ILE A CA 1
ATOM 1383 C C . ILE A 1 173 ? -14.774 -7.252 17.041 1.00 85.31 173 ILE A C 1
ATOM 1385 O O . ILE A 1 173 ? -13.618 -6.891 17.255 1.00 85.31 173 ILE A O 1
ATOM 1389 N N . SER A 1 174 ? -15.105 -8.221 16.189 1.00 83.44 174 SER A N 1
ATOM 1390 C CA . SER A 1 174 ? -14.196 -8.799 15.204 1.00 83.44 174 SER A CA 1
ATOM 1391 C C . SER A 1 174 ? -14.553 -8.194 13.853 1.00 83.44 174 SER A C 1
ATOM 1393 O O . SER A 1 174 ? -15.612 -8.500 13.306 1.00 83.44 174 SER A O 1
ATOM 1395 N N . ASP A 1 175 ? -13.699 -7.306 13.352 1.00 88.06 175 ASP A N 1
ATOM 1396 C CA . ASP A 1 175 ? -13.887 -6.689 12.042 1.00 88.06 175 ASP A CA 1
ATOM 1397 C C . ASP A 1 175 ? -13.376 -7.652 10.957 1.00 88.06 175 ASP A C 1
ATOM 1399 O O . ASP A 1 175 ? -12.328 -8.284 11.120 1.00 88.06 175 ASP A O 1
ATOM 1403 N N . GLN A 1 176 ? -14.102 -7.756 9.846 1.00 91.69 176 GLN A N 1
ATOM 1404 C CA . GLN A 1 176 ? -13.644 -8.477 8.660 1.00 91.69 176 GLN A CA 1
ATOM 1405 C C . GLN A 1 176 ? -13.986 -7.701 7.392 1.00 91.69 176 GLN A C 1
ATOM 1407 O O . GLN A 1 176 ? -15.044 -7.073 7.308 1.00 91.69 176 GLN A O 1
ATOM 1412 N N . ILE A 1 177 ? -13.109 -7.780 6.396 1.00 91.38 177 ILE A N 1
ATOM 1413 C CA . ILE A 1 177 ? -13.392 -7.334 5.032 1.00 91.38 177 ILE A CA 1
ATOM 1414 C C . ILE A 1 177 ? -13.509 -8.571 4.155 1.00 91.38 177 ILE A C 1
ATOM 1416 O O . ILE A 1 177 ? -12.634 -9.430 4.184 1.00 91.38 177 ILE A O 1
ATOM 1420 N N . VAL A 1 178 ? -14.579 -8.646 3.366 1.00 90.44 178 VAL A N 1
ATOM 1421 C CA . VAL A 1 178 ? -14.816 -9.733 2.413 1.00 90.44 178 VAL A CA 1
ATOM 1422 C C . VAL A 1 178 ? -14.959 -9.128 1.024 1.00 90.44 178 VAL A C 1
ATOM 1424 O O . VAL A 1 178 ? -15.793 -8.243 0.820 1.00 90.44 178 VAL A O 1
ATOM 1427 N N . LYS A 1 179 ? -14.159 -9.603 0.066 1.00 90.31 179 LYS A N 1
ATOM 1428 C CA . LYS A 1 179 ? -14.233 -9.176 -1.334 1.00 90.31 179 LYS A CA 1
ATOM 1429 C C . LYS A 1 179 ? -14.364 -10.361 -2.277 1.00 90.31 179 LYS A C 1
ATOM 1431 O O . LYS A 1 179 ? -13.626 -11.331 -2.165 1.00 90.31 179 LYS A O 1
ATOM 1436 N N . GLU A 1 180 ? -15.282 -10.233 -3.229 1.00 89.44 180 GLU A N 1
ATOM 1437 C CA . GLU A 1 180 ? -15.484 -11.181 -4.321 1.00 89.44 180 GLU A CA 1
ATOM 1438 C C . GLU A 1 180 ? -14.663 -10.802 -5.551 1.00 89.44 180 GLU A C 1
ATOM 1440 O O . GLU A 1 180 ? -14.551 -9.624 -5.907 1.00 89.44 180 GLU A O 1
ATOM 1445 N N . PHE A 1 181 ? -14.116 -11.826 -6.197 1.00 86.56 181 PHE A N 1
ATOM 1446 C CA . PHE A 1 181 ? -13.335 -11.725 -7.420 1.00 86.56 181 PHE A CA 1
ATOM 1447 C C . PHE A 1 181 ? -13.959 -12.549 -8.554 1.00 86.56 181 PHE A C 1
ATOM 1449 O O . PHE A 1 181 ? -14.678 -13.519 -8.295 1.00 86.56 181 PHE A O 1
ATOM 1456 N N . PRO A 1 182 ? -13.693 -12.175 -9.819 1.00 85.69 182 PRO A N 1
ATOM 1457 C CA . PRO A 1 182 ? -14.261 -12.866 -10.976 1.00 85.69 182 PRO A CA 1
ATOM 1458 C C . PRO A 1 182 ? -13.804 -14.327 -11.078 1.00 85.69 182 PRO A C 1
ATOM 1460 O O . PRO A 1 182 ? -14.587 -15.188 -11.472 1.00 85.69 182 PRO A O 1
ATOM 1463 N N . ASP A 1 183 ? -12.568 -14.616 -10.679 1.00 86.19 183 ASP A N 1
ATOM 1464 C CA . ASP A 1 183 ? -11.962 -15.941 -10.751 1.00 86.19 183 ASP A CA 1
ATOM 1465 C C . ASP A 1 183 ? -10.960 -16.170 -9.604 1.00 86.19 183 ASP A C 1
ATOM 1467 O O . ASP A 1 183 ? -10.527 -15.232 -8.922 1.00 86.19 183 ASP A O 1
ATOM 1471 N N . TYR A 1 184 ? -10.620 -17.442 -9.386 1.00 85.38 184 TYR A N 1
ATOM 1472 C CA . TYR A 1 184 ? -9.757 -17.885 -8.294 1.00 85.38 184 TYR A CA 1
ATOM 1473 C C . TYR A 1 184 ? -8.318 -17.386 -8.451 1.00 85.38 184 TYR A C 1
ATOM 1475 O O . TYR A 1 184 ? -7.695 -17.009 -7.461 1.00 85.38 184 TYR A O 1
ATOM 1483 N N . GLU A 1 185 ? -7.794 -17.337 -9.677 1.00 83.62 185 GLU A N 1
ATOM 1484 C CA . GLU A 1 185 ? -6.415 -16.908 -9.928 1.00 83.62 185 GLU A CA 1
ATOM 1485 C C . GLU A 1 185 ? -6.243 -15.417 -9.632 1.00 83.62 185 GLU A C 1
ATOM 1487 O O . GLU A 1 185 ? -5.286 -15.023 -8.964 1.00 83.62 185 GLU A O 1
ATOM 1492 N N . THR A 1 186 ? -7.219 -14.593 -10.016 1.00 84.44 186 THR A N 1
ATOM 1493 C CA . THR A 1 186 ? -7.275 -13.177 -9.647 1.00 84.44 186 THR A CA 1
ATOM 1494 C C . THR A 1 186 ? -7.352 -13.008 -8.128 1.00 84.44 186 THR A C 1
ATOM 1496 O O . THR A 1 186 ? -6.612 -12.206 -7.553 1.00 84.44 186 THR A O 1
ATOM 1499 N N . ALA A 1 187 ? -8.213 -13.776 -7.451 1.00 87.38 187 ALA A N 1
ATOM 1500 C CA . ALA A 1 187 ? -8.344 -13.722 -5.994 1.00 87.38 187 ALA A CA 1
ATOM 1501 C C . ALA A 1 187 ? -7.034 -14.110 -5.285 1.00 87.38 187 ALA A C 1
ATOM 1503 O O . ALA A 1 187 ? -6.588 -13.422 -4.364 1.00 87.38 187 ALA A O 1
ATOM 1504 N N . LYS A 1 188 ? -6.392 -15.183 -5.752 1.00 86.50 188 LYS A N 1
ATOM 1505 C CA . LYS A 1 188 ? -5.111 -15.687 -5.256 1.00 86.50 188 LYS A CA 1
ATOM 1506 C C . LYS A 1 188 ? -3.982 -14.688 -5.474 1.00 86.50 188 LYS A C 1
ATOM 1508 O O . LYS A 1 188 ? -3.222 -14.443 -4.545 1.00 86.50 188 LYS A O 1
ATOM 1513 N N . MET A 1 189 ? -3.904 -14.062 -6.647 1.00 84.25 189 MET A N 1
ATOM 1514 C CA . MET A 1 189 ? -2.906 -13.032 -6.943 1.00 84.25 189 MET A CA 1
ATOM 1515 C C . MET A 1 189 ? -2.969 -11.878 -5.932 1.00 84.25 189 MET A C 1
ATOM 1517 O O . MET A 1 189 ? -1.947 -11.510 -5.355 1.00 84.25 189 MET A O 1
ATOM 1521 N N . TYR A 1 190 ? -4.163 -11.336 -5.670 1.00 85.62 190 TYR A N 1
ATOM 1522 C CA . TYR A 1 190 ? -4.323 -10.236 -4.713 1.00 85.62 190 TYR A CA 1
ATOM 1523 C C . TYR A 1 190 ? -4.144 -10.667 -3.260 1.00 85.62 190 TYR A C 1
ATOM 1525 O O . TYR A 1 190 ? -3.656 -9.888 -2.441 1.00 85.62 190 TYR A O 1
ATOM 1533 N N . ARG A 1 191 ? -4.499 -11.913 -2.936 1.00 89.25 191 ARG A N 1
ATOM 1534 C CA . ARG A 1 191 ? -4.198 -12.520 -1.640 1.00 89.25 191 ARG A CA 1
ATOM 1535 C C . ARG A 1 191 ? -2.689 -12.586 -1.409 1.00 89.25 191 ARG A C 1
ATOM 1537 O O . ARG A 1 191 ? -2.228 -12.125 -0.371 1.00 89.25 191 ARG A O 1
ATOM 1544 N N . ASP A 1 192 ? -1.933 -13.102 -2.375 1.00 85.38 192 ASP A N 1
ATOM 1545 C CA . ASP A 1 192 ? -0.474 -13.222 -2.303 1.00 85.38 192 ASP A CA 1
ATOM 1546 C C . ASP A 1 192 ? 0.205 -11.837 -2.224 1.00 85.38 192 ASP A C 1
ATOM 1548 O O . ASP A 1 192 ? 1.192 -11.664 -1.507 1.00 85.38 192 ASP A O 1
ATOM 1552 N N . GLU A 1 193 ? -0.315 -10.838 -2.949 1.00 82.31 193 GLU A N 1
ATOM 1553 C CA . GLU A 1 193 ? 0.156 -9.447 -2.873 1.00 82.31 193 GLU A CA 1
ATOM 1554 C C . GLU A 1 193 ? -0.076 -8.854 -1.476 1.00 82.31 193 GLU A C 1
ATOM 1556 O O . GLU A 1 193 ? 0.831 -8.255 -0.892 1.00 82.31 193 GLU A O 1
ATOM 1561 N N . LEU A 1 194 ? -1.262 -9.067 -0.903 1.00 87.31 194 LEU A N 1
ATOM 1562 C CA . LEU A 1 194 ? -1.596 -8.566 0.424 1.00 87.31 194 LEU A CA 1
ATOM 1563 C C . LEU A 1 194 ? -0.815 -9.281 1.541 1.00 87.31 194 LEU A C 1
ATOM 1565 O O . LEU A 1 194 ? -0.334 -8.622 2.464 1.00 87.31 194 LEU A O 1
ATOM 1569 N N . GLU A 1 195 ? -0.641 -10.603 1.450 1.00 87.12 195 GLU A N 1
ATOM 1570 C CA . GLU A 1 195 ? 0.209 -11.378 2.367 1.00 87.12 195 GLU A CA 1
ATOM 1571 C C . GLU A 1 195 ? 1.654 -10.876 2.343 1.00 87.12 195 GLU A C 1
ATOM 1573 O O . GLU A 1 195 ? 2.276 -10.714 3.395 1.00 87.12 195 GLU A O 1
ATOM 1578 N N . PHE A 1 196 ? 2.182 -10.581 1.153 1.00 82.75 196 PHE A N 1
ATOM 1579 C CA . PHE A 1 196 ? 3.509 -9.998 1.012 1.00 82.75 196 PHE A CA 1
ATOM 1580 C C . PHE A 1 196 ? 3.605 -8.624 1.693 1.00 82.75 196 PHE A C 1
ATOM 1582 O O . PHE A 1 196 ? 4.569 -8.382 2.427 1.00 82.75 196 PHE A O 1
ATOM 1589 N N . CYS A 1 197 ? 2.606 -7.751 1.515 1.00 82.94 197 CYS A N 1
ATOM 1590 C CA . CYS A 1 197 ? 2.564 -6.448 2.186 1.00 82.94 197 CYS A CA 1
ATOM 1591 C C . CYS A 1 197 ? 2.551 -6.595 3.711 1.00 82.94 197 CYS A C 1
ATOM 1593 O O . CYS A 1 197 ? 3.364 -5.979 4.402 1.00 82.94 197 CYS A O 1
ATOM 1595 N N . TRP A 1 198 ? 1.666 -7.449 4.231 1.00 87.19 198 TRP A N 1
ATOM 1596 C CA . TRP A 1 198 ? 1.515 -7.669 5.667 1.00 87.19 198 TRP A CA 1
ATOM 1597 C C . TRP A 1 198 ? 2.780 -8.257 6.294 1.00 87.19 198 TRP A C 1
ATOM 1599 O O . TRP A 1 198 ? 3.295 -7.704 7.263 1.00 87.19 198 TRP A O 1
ATOM 1609 N N . LYS A 1 199 ? 3.354 -9.305 5.692 1.00 83.50 199 LYS A N 1
ATOM 1610 C CA . LYS A 1 199 ? 4.606 -9.907 6.168 1.00 83.50 199 LYS A CA 1
ATOM 1611 C C . LYS A 1 199 ? 5.757 -8.901 6.177 1.00 83.50 199 LYS A C 1
ATOM 1613 O O . LYS A 1 199 ? 6.503 -8.830 7.151 1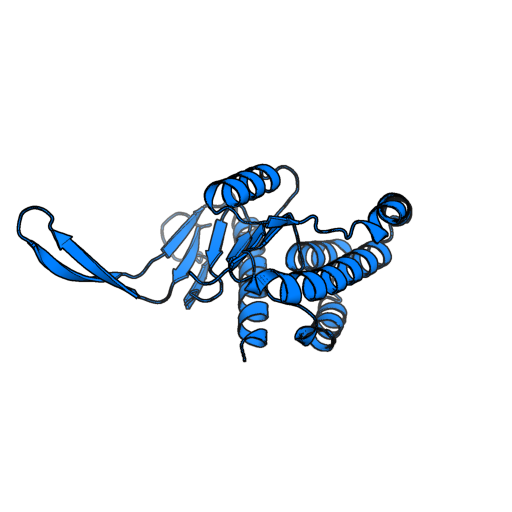.00 83.50 199 LYS A O 1
ATOM 1618 N N . THR A 1 200 ? 5.877 -8.099 5.119 1.00 78.44 200 THR A N 1
ATOM 1619 C CA . THR A 1 200 ? 6.903 -7.050 5.026 1.00 78.44 200 THR A CA 1
ATOM 1620 C C . THR A 1 200 ? 6.726 -5.998 6.120 1.00 78.44 200 THR A C 1
ATOM 1622 O O . THR A 1 200 ? 7.713 -5.572 6.714 1.00 78.44 200 THR A O 1
ATOM 1625 N N . TYR A 1 201 ? 5.488 -5.602 6.426 1.00 82.31 201 TYR A N 1
ATOM 1626 C CA . TYR A 1 201 ? 5.190 -4.676 7.520 1.00 82.31 201 TYR A CA 1
ATOM 1627 C C . TYR A 1 201 ? 5.562 -5.271 8.890 1.00 82.31 201 TYR A C 1
ATOM 1629 O O . TYR A 1 201 ? 6.353 -4.676 9.623 1.00 82.31 201 TYR A O 1
ATOM 1637 N N . SER A 1 202 ? 5.073 -6.475 9.208 1.00 82.12 202 SER A N 1
ATOM 1638 C CA . SER A 1 202 ? 5.306 -7.135 10.502 1.00 82.12 202 SER A CA 1
ATOM 1639 C C . SER A 1 202 ? 6.783 -7.406 10.798 1.00 82.12 202 SER A C 1
ATOM 1641 O O . SER A 1 202 ? 7.206 -7.313 11.944 1.00 82.12 202 SER A O 1
ATOM 1643 N N . GLU A 1 203 ? 7.591 -7.708 9.778 1.00 78.88 203 GLU A N 1
ATOM 1644 C CA . GLU A 1 203 ? 9.041 -7.901 9.927 1.00 78.88 203 GLU A CA 1
ATOM 1645 C C . GLU A 1 203 ? 9.831 -6.590 10.146 1.00 78.88 203 GLU A C 1
ATOM 1647 O O . GLU A 1 203 ? 11.033 -6.658 10.412 1.00 78.88 203 GLU A O 1
ATOM 1652 N N . ASN A 1 204 ? 9.225 -5.406 9.977 1.00 69.50 204 ASN A N 1
ATOM 1653 C CA . ASN A 1 204 ? 9.886 -4.101 10.157 1.00 69.50 204 ASN A CA 1
ATOM 1654 C C . ASN A 1 204 ? 9.526 -3.389 11.473 1.00 69.50 204 ASN A C 1
ATOM 1656 O O . ASN A 1 204 ? 10.284 -2.524 11.903 1.00 69.50 204 ASN A O 1
ATOM 1660 N N . GLU A 1 205 ? 8.406 -3.741 12.108 1.00 68.31 205 GLU A N 1
ATOM 1661 C CA . GLU A 1 205 ? 7.996 -3.217 13.427 1.00 68.31 205 GLU A CA 1
ATOM 1662 C C . GLU A 1 205 ? 8.683 -3.949 14.608 1.00 68.31 205 GLU A C 1
ATOM 1664 O O . GLU A 1 205 ? 8.506 -3.570 15.768 1.00 68.31 205 GLU A O 1
ATOM 1669 N N . HIS A 1 206 ? 9.485 -4.985 14.320 1.00 53.19 206 HIS A N 1
ATOM 1670 C CA .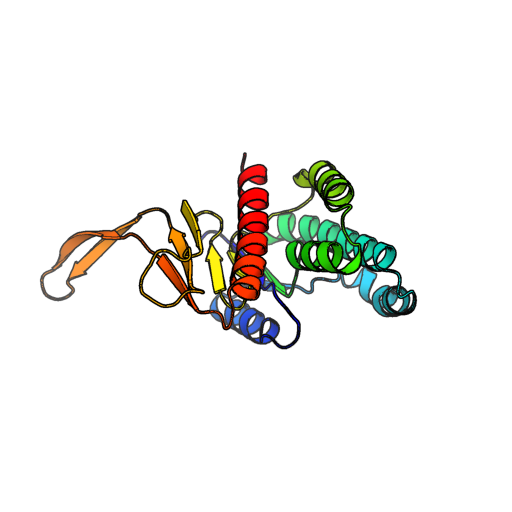 HIS A 1 206 ? 10.259 -5.795 15.271 1.00 53.19 206 HIS A CA 1
ATOM 1671 C C . HIS A 1 206 ? 11.744 -5.851 14.885 1.00 53.19 206 HIS A C 1
ATOM 1673 O O . HIS A 1 206 ? 12.580 -5.822 15.816 1.00 53.19 206 HIS A O 1
#

pLDDT: mean 82.61, std 11.95, range [47.91, 95.94]

Secondary structure (DSSP, 8-state):
----EEEE-S-TTSSHHHHHHHHHHHHTPEEEESS-GGGGGGHHHHHHT--HHHHHHHHHHHHHHHHHHHHHHTTTS-EEEES-HHHHHHHHHHHS-S-HHHHHHHHHHTGGGSPPPSEEEETTEEEEGGGEEEEEE--TTSSS-TTEEEEEEPPEEEEEE-TTT--EEEEEE--EEEEE-SSHHHHHHHHHHHHHHHHHHHTT--

Foldseek 3Di:
DQAAEAEEDEDPPPCSVVVLVVCCVVQVADEDELADPVCVVCVVVLVVVPDLVSVLVRSVVSQLVVQVVCVVCSRPGHYYYYDHDLNSLVSCCVPVPPPSVVVVVVCVVCLQSGDAHQWYAFPNDIDRLVFWPDWDQAPPPDPDQRQKIKTKGDWDWDWDADPPPRDIDIDTDIDMDIDHDPDNVVSVVRSVSVVVSSVSVVVNVD